Protein AF-A0A1Y0EC08-F1 (afdb_monomer)

Foldseek 3Di:
DVVVVVVVVVVVVVVVVVVVVVVVVLVVLQVVLVPQAADPPDDPVDRDRDPDSLRPPPSCQVVLQVVLLVLLCCLPDPVLVPDDPVVNVVSLVSSLVSLVNCVVSVDQALSSLLSVLVVCVVVLNLVSNQVSLVSSCVRCLQPLSSLVSSVVSCVSRDDLCQQQDDVHSCLSRVLNLLQDPVSLLVLLLCVVVPVSCVVSNVVSLVVDDPVSVVSNVVSNVVNVVD

Structure (mmCIF, N/CA/C/O backbone):
data_AF-A0A1Y0EC08-F1
#
_entry.id   AF-A0A1Y0EC08-F1
#
loop_
_atom_site.group_PDB
_atom_site.id
_atom_site.type_symbol
_atom_site.label_atom_id
_atom_site.label_alt_id
_atom_site.label_comp_id
_atom_site.label_asym_id
_atom_site.label_entity_id
_atom_site.label_seq_id
_atom_site.pdbx_PDB_ins_code
_atom_site.Cartn_x
_atom_site.Cartn_y
_atom_site.Cartn_z
_atom_site.occupancy
_atom_site.B_iso_or_equiv
_atom_site.auth_seq_id
_atom_site.auth_comp_id
_atom_site.auth_asym_id
_atom_site.auth_atom_id
_atom_site.pdbx_PDB_model_num
ATOM 1 N N . MET A 1 1 ? 47.916 -29.217 -34.557 1.00 60.72 1 MET A N 1
ATOM 2 C CA . MET A 1 1 ? 47.948 -28.547 -33.233 1.00 60.72 1 MET A CA 1
ATOM 3 C C . MET A 1 1 ? 47.963 -27.022 -33.323 1.00 60.72 1 MET A C 1
ATOM 5 O O . MET A 1 1 ? 46.995 -26.444 -32.864 1.00 60.72 1 MET A O 1
ATOM 9 N N . LYS A 1 2 ? 48.956 -26.363 -33.949 1.00 64.69 2 LYS A N 1
ATOM 10 C CA . LYS A 1 2 ? 49.066 -24.880 -33.972 1.00 64.69 2 LYS A CA 1
ATOM 11 C C . LYS A 1 2 ? 47.854 -24.126 -34.555 1.00 64.69 2 LYS A C 1
ATOM 13 O O . LYS A 1 2 ? 47.502 -23.067 -34.054 1.00 64.69 2 LYS A O 1
ATOM 18 N N . LEU A 1 3 ? 47.205 -24.678 -35.583 1.00 70.62 3 LEU A N 1
ATOM 19 C CA . LEU A 1 3 ? 46.021 -24.065 -36.202 1.00 70.62 3 LEU A CA 1
ATOM 20 C C . LEU A 1 3 ? 44.799 -24.084 -35.265 1.00 70.62 3 LEU A C 1
ATOM 22 O O . LEU A 1 3 ? 44.031 -23.133 -35.216 1.00 70.62 3 LEU A O 1
ATOM 26 N N . PHE A 1 4 ? 44.649 -25.157 -34.486 1.00 69.19 4 PHE A N 1
ATOM 27 C CA . PHE A 1 4 ? 43.511 -25.348 -33.587 1.00 69.19 4 PHE A CA 1
ATOM 28 C C . PHE A 1 4 ? 43.605 -24.425 -32.364 1.00 69.19 4 PHE A C 1
ATOM 30 O O . PHE A 1 4 ? 42.616 -23.814 -31.973 1.00 69.19 4 PHE A O 1
ATOM 37 N N . THR A 1 5 ? 44.811 -24.238 -31.816 1.00 72.81 5 THR A N 1
ATOM 38 C CA . THR A 1 5 ? 45.058 -23.248 -30.757 1.00 72.81 5 THR A CA 1
ATOM 39 C C . THR A 1 5 ? 44.835 -21.816 -31.238 1.00 72.81 5 THR A C 1
ATOM 41 O O . THR A 1 5 ? 44.245 -21.031 -30.504 1.00 72.81 5 THR A O 1
ATOM 44 N N . ALA A 1 6 ? 45.222 -21.481 -32.474 1.00 74.06 6 ALA A N 1
ATOM 45 C CA . ALA A 1 6 ? 44.981 -20.151 -33.038 1.00 74.06 6 ALA A CA 1
ATOM 46 C C . ALA A 1 6 ? 43.480 -19.831 -33.177 1.00 74.06 6 ALA A C 1
ATOM 48 O O . ALA A 1 6 ? 43.051 -18.739 -32.813 1.00 74.06 6 ALA A O 1
ATOM 49 N N . ILE A 1 7 ? 42.670 -20.792 -33.637 1.00 79.31 7 ILE A N 1
ATOM 50 C CA . ILE A 1 7 ? 41.213 -20.621 -33.773 1.00 79.31 7 ILE A CA 1
ATOM 51 C C . ILE A 1 7 ? 40.550 -20.416 -32.401 1.00 79.31 7 ILE A C 1
ATOM 53 O O . ILE A 1 7 ? 39.723 -19.517 -32.253 1.00 79.31 7 ILE A O 1
ATOM 57 N N . ILE A 1 8 ? 40.947 -21.190 -31.384 1.00 80.81 8 ILE A N 1
ATOM 58 C CA . ILE A 1 8 ? 40.417 -21.049 -30.016 1.00 80.81 8 ILE A CA 1
ATOM 59 C C . ILE A 1 8 ? 40.778 -19.682 -29.422 1.00 80.81 8 ILE A C 1
ATOM 61 O O . ILE A 1 8 ? 39.922 -19.031 -28.827 1.00 80.81 8 ILE A O 1
ATOM 65 N N . SER A 1 9 ? 42.014 -19.211 -29.612 1.00 77.94 9 SER A N 1
ATOM 66 C CA . SER A 1 9 ? 42.436 -17.892 -29.128 1.00 77.94 9 SER A CA 1
ATOM 67 C C . SER A 1 9 ? 41.663 -16.750 -29.791 1.00 77.94 9 SER A C 1
ATOM 69 O O . SER A 1 9 ? 41.265 -15.816 -29.100 1.00 77.94 9 SER A O 1
ATOM 71 N N . ILE A 1 10 ? 41.398 -16.836 -31.099 1.00 82.25 10 ILE A N 1
ATOM 72 C CA . ILE A 1 10 ? 40.600 -15.831 -31.817 1.00 82.25 10 ILE A CA 1
ATOM 73 C C . ILE A 1 10 ? 39.152 -15.838 -31.316 1.00 82.25 10 ILE A C 1
ATOM 75 O O . ILE A 1 10 ? 38.610 -14.779 -31.010 1.00 82.25 10 ILE A O 1
ATOM 79 N N . ALA A 1 11 ? 38.536 -17.015 -31.167 1.00 80.25 11 ALA A N 1
ATOM 80 C CA . ALA A 1 11 ? 37.172 -17.129 -30.652 1.00 80.25 11 ALA A CA 1
ATOM 81 C C . ALA A 1 11 ? 37.048 -16.565 -29.226 1.00 80.25 11 ALA A C 1
ATOM 83 O O . ALA A 1 11 ? 36.134 -15.791 -28.946 1.00 80.25 11 ALA A O 1
ATOM 84 N N . ALA A 1 12 ? 38.002 -16.878 -28.344 1.00 79.69 12 ALA A N 1
ATOM 85 C CA . ALA A 1 12 ? 38.047 -16.329 -26.991 1.00 79.69 12 ALA A CA 1
ATOM 86 C C . ALA A 1 12 ? 38.199 -14.798 -26.993 1.00 79.69 12 ALA A C 1
ATOM 88 O O . ALA A 1 12 ? 37.536 -14.112 -26.217 1.00 79.69 12 ALA A O 1
ATOM 89 N N . MET A 1 13 ? 39.021 -14.251 -27.894 1.00 82.62 13 MET A N 1
ATOM 90 C CA . MET A 1 13 ? 39.207 -12.806 -28.034 1.00 82.62 13 MET A CA 1
ATOM 91 C C . MET A 1 13 ? 37.926 -12.111 -28.514 1.00 82.62 13 MET A C 1
ATOM 93 O O . MET A 1 13 ? 37.540 -11.093 -27.948 1.00 82.62 13 MET A O 1
ATOM 97 N N . VAL A 1 14 ? 37.221 -12.684 -29.495 1.00 84.31 14 VAL A N 1
ATOM 98 C CA . VAL A 1 14 ? 35.927 -12.164 -29.971 1.00 84.31 14 VAL A CA 1
ATOM 99 C C . VAL A 1 14 ? 34.879 -12.195 -28.856 1.00 84.31 14 VAL A C 1
ATOM 101 O O . VAL A 1 14 ? 34.173 -11.210 -28.647 1.00 84.31 14 VAL A O 1
ATOM 104 N N . ILE A 1 15 ? 34.805 -13.283 -28.085 1.00 85.00 15 ILE A N 1
ATOM 105 C CA . ILE A 1 15 ? 33.888 -13.388 -26.940 1.00 85.00 15 ILE A CA 1
ATOM 106 C C . ILE A 1 15 ? 34.213 -12.320 -25.884 1.00 85.00 15 ILE A C 1
ATOM 108 O O . ILE A 1 15 ? 33.320 -11.617 -25.426 1.00 85.00 15 ILE A O 1
ATOM 112 N N . LEU A 1 16 ? 35.486 -12.126 -25.537 1.00 82.12 16 LEU A N 1
ATOM 113 C CA . LEU A 1 16 ? 35.884 -11.113 -24.554 1.00 82.12 16 LEU A CA 1
ATOM 114 C C . LEU A 1 16 ? 35.607 -9.681 -25.032 1.00 82.12 16 LEU A C 1
ATOM 116 O O . LEU A 1 16 ? 35.149 -8.855 -24.245 1.00 82.12 16 LEU A O 1
ATOM 120 N N . VAL A 1 17 ? 35.834 -9.388 -26.315 1.00 82.50 17 VAL A N 1
ATOM 121 C CA . VAL A 1 17 ? 35.541 -8.071 -26.903 1.00 82.50 17 VAL A CA 1
ATOM 122 C C . VAL A 1 17 ? 34.036 -7.812 -26.949 1.00 82.50 17 VAL A C 1
ATOM 124 O O . VAL A 1 17 ? 33.596 -6.718 -26.600 1.00 82.50 17 VAL A O 1
ATOM 127 N N . THR A 1 18 ? 33.232 -8.809 -27.326 1.00 79.94 18 THR A N 1
ATOM 128 C CA . THR A 1 18 ? 31.765 -8.677 -27.342 1.00 79.94 18 THR A CA 1
ATOM 129 C C . THR A 1 18 ? 31.196 -8.507 -25.934 1.00 79.94 18 THR A C 1
ATOM 131 O O . THR A 1 18 ? 30.390 -7.602 -25.729 1.00 79.94 18 THR A O 1
ATOM 134 N N . LEU A 1 19 ? 31.666 -9.275 -24.941 1.00 77.00 19 LEU A N 1
ATOM 135 C CA . LEU A 1 19 ? 31.288 -9.053 -23.541 1.00 77.00 19 LEU A CA 1
ATOM 136 C C . LEU A 1 19 ? 31.709 -7.663 -23.058 1.00 77.00 19 LEU A C 1
ATOM 138 O O . LEU A 1 19 ? 30.892 -6.963 -22.470 1.00 77.00 19 LEU A O 1
ATOM 142 N N . GLY A 1 20 ? 32.942 -7.236 -23.343 1.00 72.81 20 GLY A N 1
ATOM 143 C CA . GLY A 1 20 ? 33.432 -5.909 -22.970 1.00 72.81 20 GLY A CA 1
ATOM 144 C C . GLY A 1 20 ? 32.585 -4.780 -23.561 1.00 72.81 20 GLY A C 1
ATOM 145 O O . GLY A 1 20 ? 32.224 -3.846 -22.848 1.00 72.81 20 GLY A O 1
ATOM 146 N N . ALA A 1 21 ? 32.197 -4.892 -24.834 1.00 74.56 21 ALA A N 1
ATOM 147 C CA . ALA A 1 21 ? 31.327 -3.927 -25.501 1.00 74.56 21 ALA A CA 1
ATOM 148 C C . ALA A 1 21 ? 29.910 -3.903 -24.902 1.00 74.56 21 ALA A C 1
ATOM 150 O O . ALA A 1 21 ? 29.355 -2.825 -24.683 1.00 74.56 21 ALA A O 1
ATOM 151 N N . VAL A 1 22 ? 29.339 -5.068 -24.578 1.00 71.25 22 VAL A N 1
ATOM 152 C CA . VAL A 1 22 ? 28.025 -5.166 -23.920 1.00 71.25 22 VAL A CA 1
ATOM 153 C C . VAL A 1 22 ? 28.074 -4.565 -22.514 1.00 71.25 22 VAL A C 1
ATOM 155 O O . VAL A 1 22 ? 27.216 -3.757 -22.162 1.00 71.25 22 VAL A O 1
ATOM 158 N N . SER A 1 23 ? 29.097 -4.890 -21.720 1.00 66.50 23 SER A N 1
ATOM 159 C CA . SER A 1 23 ? 29.278 -4.345 -20.371 1.00 66.50 23 SER A CA 1
ATOM 160 C C . SER A 1 23 ? 29.506 -2.832 -20.381 1.00 66.50 23 SER A C 1
ATOM 162 O O . SER A 1 23 ? 28.904 -2.126 -19.575 1.00 66.50 23 SER A O 1
ATOM 164 N N . ALA A 1 24 ? 30.315 -2.315 -21.311 1.00 64.25 24 ALA A N 1
ATOM 165 C CA . ALA A 1 24 ? 30.529 -0.879 -21.472 1.00 64.25 24 ALA A CA 1
ATOM 166 C C . ALA A 1 24 ? 29.253 -0.155 -21.933 1.00 64.25 24 ALA A C 1
ATOM 168 O O . ALA A 1 24 ? 28.939 0.919 -21.423 1.00 64.25 24 ALA A O 1
ATOM 169 N N . GLY A 1 25 ? 28.479 -0.759 -22.841 1.00 64.44 25 GLY A N 1
ATOM 170 C CA . GLY A 1 25 ? 27.186 -0.229 -23.275 1.00 64.44 25 GLY A CA 1
ATOM 171 C C . GLY A 1 25 ? 26.167 -0.153 -22.135 1.00 64.44 25 GLY A C 1
ATOM 172 O O . GLY A 1 25 ? 25.478 0.858 -21.989 1.00 64.44 25 GLY A O 1
ATOM 173 N N . LEU A 1 26 ? 26.111 -1.179 -21.281 1.00 61.88 26 LEU A N 1
ATOM 174 C CA . LEU A 1 26 ? 25.287 -1.171 -20.070 1.00 61.88 26 LEU A CA 1
ATOM 175 C C . LEU A 1 26 ? 25.757 -0.095 -19.082 1.00 61.88 26 LEU A C 1
ATOM 177 O O . LEU A 1 26 ? 24.944 0.711 -18.641 1.00 61.88 26 LEU A O 1
ATOM 181 N N . ALA A 1 27 ? 27.060 -0.016 -18.798 1.00 60.84 27 ALA A N 1
ATOM 182 C CA . ALA A 1 27 ? 27.622 0.981 -17.887 1.00 60.84 27 ALA A CA 1
ATOM 183 C C . ALA A 1 27 ? 27.404 2.424 -18.375 1.00 60.84 27 ALA A C 1
ATOM 185 O O . ALA A 1 27 ? 27.066 3.295 -17.579 1.00 60.84 27 ALA A O 1
ATOM 186 N N . SER A 1 28 ? 27.535 2.683 -19.680 1.00 62.47 28 SER A N 1
ATOM 187 C CA . SER A 1 28 ? 27.263 4.001 -20.261 1.00 62.47 28 SER A CA 1
ATOM 188 C C . SER A 1 28 ? 25.794 4.390 -20.123 1.00 62.47 28 SER A C 1
ATOM 190 O O . SER A 1 28 ? 25.506 5.535 -19.791 1.00 62.47 28 SER A O 1
ATOM 192 N N . ARG A 1 29 ? 24.863 3.454 -20.346 1.00 59.59 29 ARG A N 1
ATOM 193 C CA . ARG A 1 29 ? 23.427 3.702 -20.146 1.00 59.59 29 ARG A CA 1
ATOM 194 C C . ARG A 1 29 ? 23.099 3.977 -18.681 1.00 59.59 29 ARG A C 1
ATOM 196 O O . ARG A 1 29 ? 22.303 4.863 -18.394 1.00 59.59 29 A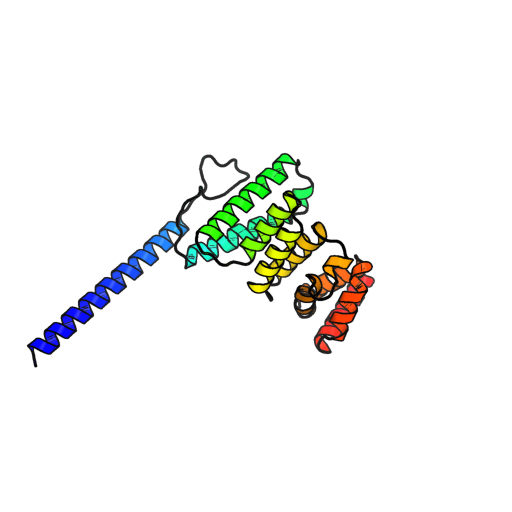RG A O 1
ATOM 203 N N . GLU A 1 30 ? 23.725 3.238 -17.768 1.00 54.00 30 GLU A N 1
ATOM 204 C CA . GLU A 1 30 ? 23.570 3.416 -16.318 1.00 54.00 30 GLU A CA 1
ATOM 205 C C . GLU A 1 30 ? 24.102 4.789 -15.876 1.00 54.00 30 GLU A C 1
ATOM 207 O O . GLU A 1 30 ? 23.486 5.464 -15.054 1.00 54.00 30 GLU A O 1
ATOM 212 N N . LEU A 1 31 ? 25.209 5.245 -16.473 1.00 52.44 31 LEU A N 1
ATOM 213 C CA . LEU A 1 31 ? 25.770 6.567 -16.212 1.00 52.44 31 LEU A CA 1
ATOM 214 C C . LEU A 1 31 ? 24.855 7.680 -16.746 1.00 52.44 31 LEU A C 1
ATOM 216 O O . LEU A 1 31 ? 24.570 8.624 -16.022 1.00 52.44 31 LEU A O 1
ATOM 220 N N . SER A 1 32 ? 24.340 7.559 -17.974 1.00 56.31 32 SER A N 1
ATOM 221 C CA . SER A 1 32 ? 23.403 8.534 -18.557 1.00 56.31 32 SER A CA 1
ATOM 222 C C . SER A 1 32 ? 22.093 8.638 -17.769 1.00 56.31 32 SER A C 1
ATOM 224 O O . SER A 1 32 ? 21.574 9.736 -17.589 1.00 56.31 32 SER A O 1
ATOM 226 N N . ALA A 1 33 ? 21.597 7.518 -17.240 1.00 51.22 33 ALA A N 1
ATOM 227 C CA . ALA A 1 33 ? 20.436 7.466 -16.354 1.00 51.22 33 ALA A CA 1
ATOM 228 C C . ALA A 1 33 ? 20.636 8.249 -15.042 1.00 51.22 33 ALA A C 1
ATOM 230 O O . ALA A 1 33 ? 19.680 8.799 -14.500 1.00 51.22 33 ALA A O 1
ATOM 231 N N . ALA A 1 34 ? 21.872 8.343 -14.543 1.00 47.78 34 ALA A N 1
ATOM 232 C CA . ALA A 1 34 ? 22.197 9.131 -13.355 1.00 47.78 34 ALA A CA 1
ATOM 233 C C . ALA A 1 34 ? 22.190 10.654 -13.605 1.00 47.78 34 ALA A C 1
ATOM 235 O O . ALA A 1 34 ? 22.174 11.418 -12.641 1.00 47.78 34 ALA A O 1
ATOM 236 N N . PHE A 1 35 ? 22.185 11.095 -14.871 1.00 48.91 35 PHE A N 1
ATOM 237 C CA . PHE A 1 35 ? 22.219 12.507 -15.275 1.00 48.91 35 PHE A CA 1
ATOM 238 C C . PHE A 1 35 ? 20.883 13.044 -15.807 1.00 48.91 35 PHE A C 1
ATOM 240 O O . PHE A 1 35 ? 20.845 14.173 -16.294 1.00 48.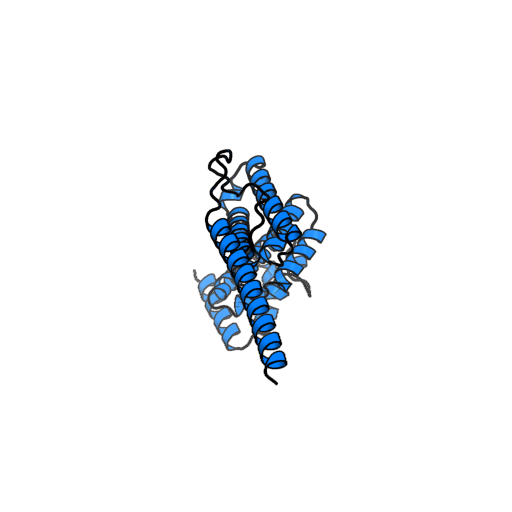91 35 PHE A O 1
ATOM 247 N N . VAL A 1 36 ? 19.789 12.278 -15.729 1.00 49.66 36 VAL A N 1
ATOM 248 C CA . VAL A 1 36 ? 18.468 12.780 -16.136 1.00 49.66 36 VAL A CA 1
ATOM 249 C C . VAL A 1 36 ? 18.040 13.885 -15.164 1.00 49.66 36 VAL A C 1
ATOM 251 O O . VAL A 1 36 ? 17.703 13.623 -14.009 1.00 49.66 36 VAL A O 1
ATOM 254 N N . GLY A 1 37 ? 18.138 15.129 -15.631 1.00 44.12 37 GLY A N 1
ATOM 255 C CA . GLY A 1 37 ? 17.721 16.332 -14.919 1.00 44.12 37 GLY A CA 1
ATOM 256 C C . GLY A 1 37 ? 16.224 16.620 -15.079 1.00 44.12 37 GLY A C 1
ATOM 257 O O . GLY A 1 37 ? 15.554 15.978 -15.889 1.00 44.12 37 GLY A O 1
ATOM 258 N N . PRO A 1 38 ? 15.687 17.565 -14.292 1.00 43.72 38 PRO A N 1
ATOM 259 C CA . PRO A 1 38 ? 14.283 17.955 -14.365 1.00 43.72 38 PRO A CA 1
ATOM 260 C C . PRO A 1 38 ? 13.938 18.645 -15.690 1.00 43.72 38 PRO A C 1
ATOM 262 O O . PRO A 1 38 ? 14.755 19.387 -16.231 1.00 43.72 38 PRO A O 1
ATOM 265 N N . ASP A 1 39 ? 12.718 18.413 -16.181 1.00 43.72 39 ASP A N 1
ATOM 266 C CA . ASP A 1 39 ? 12.157 19.112 -17.341 1.00 43.72 39 ASP A CA 1
ATOM 267 C C . ASP A 1 39 ? 11.996 20.613 -17.033 1.00 43.72 39 ASP A C 1
ATOM 269 O O . ASP A 1 39 ? 11.374 20.996 -16.040 1.00 43.72 39 ASP A O 1
ATOM 273 N N . GLU A 1 40 ? 12.550 21.473 -17.891 1.00 43.22 40 GLU A N 1
ATOM 274 C CA . GLU A 1 40 ? 12.497 22.936 -17.765 1.00 43.22 40 GLU A CA 1
ATOM 275 C C . GLU A 1 40 ? 11.069 23.501 -17.883 1.00 43.22 40 GLU A C 1
ATOM 277 O O . GLU A 1 40 ? 10.828 24.656 -17.527 1.00 43.22 40 GLU A O 1
ATOM 282 N N . ARG A 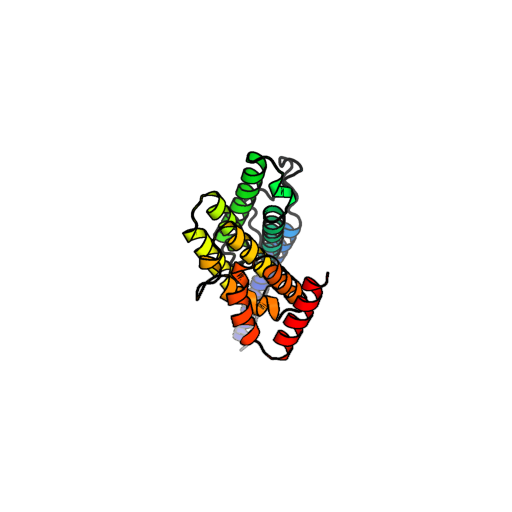1 41 ? 10.108 22.702 -18.368 1.00 41.19 41 ARG A N 1
ATOM 283 C CA . ARG A 1 41 ? 8.686 23.074 -18.468 1.00 41.19 41 ARG A CA 1
ATOM 284 C C . ARG A 1 41 ? 7.837 22.590 -17.297 1.00 41.19 41 ARG A C 1
ATOM 286 O O . ARG A 1 41 ? 6.667 22.972 -17.206 1.00 41.19 41 ARG A O 1
ATOM 293 N N . ALA A 1 42 ? 8.395 21.782 -16.401 1.00 42.06 42 ALA A N 1
ATOM 294 C CA . ALA A 1 42 ? 7.688 21.336 -15.217 1.00 42.06 42 ALA A CA 1
ATOM 295 C C . ALA A 1 42 ? 7.520 22.513 -14.246 1.00 42.06 42 ALA A C 1
ATOM 297 O O . ALA A 1 42 ? 8.491 23.132 -13.805 1.00 42.06 42 ALA A O 1
ATOM 298 N N . SER A 1 43 ? 6.272 22.839 -13.895 1.00 38.44 43 SER A N 1
ATOM 299 C CA . SER A 1 43 ? 6.017 23.744 -12.778 1.00 38.44 43 SER A CA 1
ATOM 300 C C . SER A 1 43 ? 6.723 23.182 -11.541 1.00 38.44 43 SER A C 1
ATOM 302 O O . SER A 1 43 ? 6.722 21.974 -11.303 1.00 38.44 43 SER A O 1
ATOM 304 N N . SER A 1 44 ? 7.359 24.056 -10.762 1.00 35.72 44 SER A N 1
ATOM 305 C CA . SER A 1 44 ? 8.299 23.758 -9.667 1.00 35.72 44 SER A CA 1
ATOM 306 C C . SER A 1 44 ? 7.747 22.923 -8.493 1.00 35.72 44 SER A C 1
ATOM 308 O O . SER A 1 44 ? 8.390 22.807 -7.452 1.00 35.72 44 SER A O 1
ATOM 310 N N . ILE A 1 45 ? 6.569 22.319 -8.652 1.00 40.75 45 ILE A N 1
ATOM 311 C CA . ILE A 1 45 ? 5.911 21.403 -7.717 1.00 40.75 45 ILE A CA 1
ATOM 312 C C . ILE A 1 45 ? 5.979 19.944 -8.230 1.00 40.75 45 ILE A C 1
ATOM 314 O O . ILE A 1 45 ? 5.757 19.009 -7.464 1.00 40.75 45 ILE A O 1
ATOM 318 N N . LEU A 1 46 ? 6.335 19.715 -9.500 1.00 42.03 46 LEU A N 1
ATOM 319 C CA . LEU A 1 46 ? 6.261 18.413 -10.171 1.00 42.03 46 LEU A CA 1
ATOM 320 C C . LEU A 1 46 ? 7.596 18.058 -10.845 1.00 42.03 46 LEU A C 1
ATOM 322 O O . LEU A 1 46 ? 7.722 18.076 -12.061 1.00 42.03 46 LEU A O 1
ATOM 326 N N . PHE A 1 47 ? 8.606 17.716 -10.045 1.00 45.06 47 PHE A N 1
ATOM 327 C CA . PHE A 1 47 ? 9.862 17.152 -10.546 1.00 45.06 47 PHE A CA 1
ATOM 328 C C . PHE A 1 47 ? 9.632 15.726 -11.060 1.00 45.06 47 PHE A C 1
ATOM 330 O O . PHE A 1 47 ? 9.747 14.775 -10.289 1.00 45.06 47 PHE A O 1
ATOM 337 N N . TRP A 1 48 ? 9.329 15.558 -12.345 1.00 51.75 48 TRP A N 1
ATOM 338 C CA . TRP A 1 48 ? 9.287 14.232 -12.963 1.00 51.75 48 TRP A CA 1
ATOM 339 C C . TRP A 1 48 ? 9.996 14.282 -14.310 1.00 51.75 48 TRP A C 1
ATOM 341 O O . TRP A 1 48 ? 9.939 15.277 -15.029 1.00 51.75 48 TRP A O 1
ATOM 351 N N . THR A 1 49 ? 10.746 13.226 -14.593 1.00 50.28 49 THR A N 1
ATOM 352 C CA . THR A 1 49 ? 11.427 13.035 -15.867 1.00 50.28 49 THR A CA 1
ATOM 353 C C . THR A 1 49 ? 10.369 12.915 -16.959 1.00 50.28 49 THR A C 1
ATOM 355 O O . THR A 1 49 ? 9.418 12.150 -16.797 1.00 50.28 49 THR A O 1
ATOM 358 N N . ASP A 1 50 ? 10.509 13.689 -18.040 1.00 48.50 50 ASP A N 1
ATOM 359 C CA . ASP A 1 50 ? 9.638 13.570 -19.212 1.00 48.50 50 ASP A CA 1
ATOM 360 C C . ASP A 1 50 ? 9.757 12.127 -19.743 1.00 48.50 50 ASP A C 1
ATOM 362 O O . ASP A 1 50 ? 10.857 11.703 -20.132 1.00 48.50 50 ASP A O 1
ATOM 366 N N . PRO A 1 51 ? 8.692 11.306 -19.686 1.00 51.91 51 PRO A N 1
ATOM 367 C CA . PRO A 1 51 ? 8.704 10.005 -20.336 1.00 51.91 51 PRO A CA 1
ATOM 368 C C . PRO A 1 51 ? 8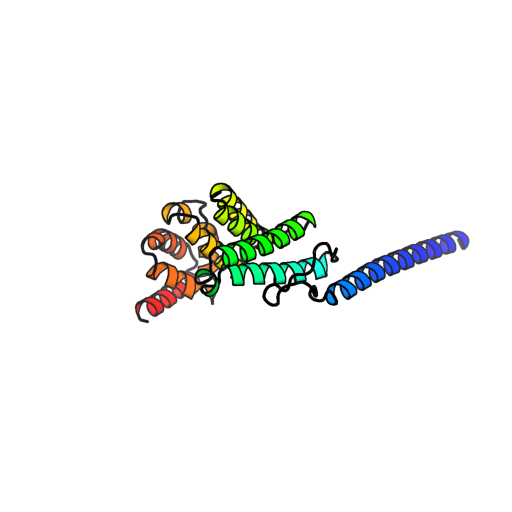.947 10.234 -21.838 1.00 51.91 51 PRO A C 1
ATOM 370 O O . PRO A 1 51 ? 8.287 11.086 -22.424 1.00 51.91 51 PRO A O 1
ATOM 373 N N . PRO A 1 52 ? 9.846 9.486 -22.507 1.00 49.16 52 PRO A N 1
ATOM 374 C CA . PRO A 1 52 ? 10.178 8.098 -22.225 1.00 49.16 52 PRO A CA 1
ATOM 375 C C . PRO A 1 52 ? 11.698 7.890 -22.134 1.00 49.16 52 PRO A C 1
ATOM 377 O O . PRO A 1 52 ? 12.326 7.376 -23.065 1.00 49.16 52 PRO A O 1
ATOM 380 N N . VAL A 1 53 ? 12.338 8.279 -21.030 1.00 53.19 53 VAL A N 1
ATOM 381 C CA . VAL A 1 53 ? 13.760 7.945 -20.867 1.00 53.19 53 VAL A CA 1
ATOM 382 C C . VAL A 1 53 ? 13.889 6.456 -20.537 1.00 53.19 53 VAL A C 1
ATOM 384 O O . VAL A 1 53 ? 13.626 6.027 -19.417 1.00 53.19 53 VAL A O 1
ATOM 387 N N . ALA A 1 54 ? 14.312 5.655 -21.517 1.00 53.53 54 ALA A N 1
ATOM 388 C CA . ALA A 1 54 ? 14.601 4.237 -21.330 1.00 53.53 54 ALA A CA 1
ATOM 389 C C . ALA A 1 54 ? 15.838 4.054 -20.430 1.00 53.53 54 ALA A C 1
ATOM 391 O O . ALA A 1 54 ? 16.978 4.029 -20.904 1.00 53.53 54 ALA A O 1
ATOM 392 N N . LEU A 1 55 ? 15.618 3.940 -19.120 1.00 51.38 55 LEU A N 1
ATOM 393 C CA . LEU A 1 55 ? 16.675 3.647 -18.154 1.00 51.38 55 LEU A CA 1
ATOM 394 C C . LEU A 1 55 ? 17.009 2.143 -18.195 1.00 51.38 55 LEU A C 1
ATOM 396 O O . LEU A 1 55 ? 16.104 1.312 -18.305 1.00 51.38 55 LEU A O 1
ATOM 400 N N . PRO A 1 56 ? 18.288 1.748 -18.097 1.00 50.75 56 PRO A N 1
ATOM 401 C CA . PRO A 1 56 ? 18.647 0.340 -17.961 1.00 50.75 56 PRO A CA 1
ATOM 402 C C . PRO A 1 56 ? 18.056 -0.256 -16.674 1.00 50.75 56 PRO A C 1
ATOM 404 O O . PRO A 1 56 ? 17.866 0.437 -15.679 1.00 50.75 56 PRO A O 1
ATOM 407 N N . ILE A 1 57 ? 17.760 -1.558 -16.691 1.00 53.16 57 ILE A N 1
ATOM 408 C CA . ILE A 1 57 ? 16.897 -2.233 -15.703 1.00 53.16 57 ILE A CA 1
ATOM 409 C C . ILE A 1 57 ? 17.380 -2.047 -14.247 1.00 53.16 57 ILE A C 1
ATOM 411 O O . ILE A 1 57 ? 16.557 -1.968 -13.338 1.00 53.16 57 ILE A O 1
ATOM 415 N N . SER A 1 58 ? 18.689 -1.931 -13.979 1.00 55.34 58 SER A N 1
ATOM 416 C CA . SER A 1 58 ? 19.228 -1.953 -12.606 1.00 55.34 58 SER A CA 1
ATOM 417 C C . SER A 1 58 ? 19.294 -0.580 -11.909 1.00 55.34 58 SER A C 1
ATOM 419 O O . SER A 1 58 ? 18.953 -0.471 -10.726 1.00 55.34 58 SER A O 1
ATOM 421 N N . SER A 1 59 ? 19.686 0.495 -12.602 1.00 58.16 59 SER A N 1
ATOM 422 C CA . SER A 1 59 ? 19.497 1.874 -12.103 1.00 58.16 59 SER A CA 1
ATOM 423 C C . SER A 1 59 ? 18.069 2.344 -12.297 1.00 58.16 59 SER A C 1
ATOM 425 O O . SER A 1 59 ? 17.533 2.989 -11.400 1.00 58.16 59 SER A O 1
ATOM 427 N N . GLY A 1 60 ? 17.444 1.977 -13.417 1.00 60.59 60 GLY A N 1
ATOM 428 C CA . GLY A 1 60 ? 16.053 2.272 -13.731 1.00 60.59 60 GLY A CA 1
ATOM 429 C C . GLY A 1 60 ? 15.120 1.751 -12.650 1.00 60.59 60 GLY A C 1
ATOM 430 O O . GLY A 1 60 ? 14.353 2.532 -12.104 1.00 60.59 60 GLY A O 1
ATOM 431 N N . SER A 1 61 ? 15.257 0.488 -12.232 1.00 66.00 61 SER A N 1
ATOM 432 C CA . SER A 1 61 ? 14.444 -0.066 -11.137 1.00 66.00 61 SER A CA 1
ATOM 433 C C . SER A 1 61 ? 14.651 0.659 -9.808 1.00 66.00 61 SER A C 1
ATOM 435 O O . SER A 1 61 ? 13.675 0.956 -9.131 1.00 66.00 61 SER A O 1
ATOM 437 N N . ARG A 1 62 ? 15.888 0.999 -9.419 1.00 72.81 62 ARG A N 1
ATOM 438 C CA . ARG A 1 62 ? 16.153 1.726 -8.160 1.00 72.81 62 ARG A CA 1
ATOM 439 C C . ARG A 1 62 ? 15.637 3.161 -8.191 1.00 72.81 62 ARG A C 1
ATOM 441 O O . ARG A 1 62 ? 15.082 3.627 -7.197 1.00 72.81 62 ARG A O 1
ATOM 448 N N . HIS A 1 63 ? 15.824 3.851 -9.312 1.00 74.94 63 HIS A N 1
ATOM 449 C CA . HIS A 1 63 ? 15.315 5.199 -9.515 1.00 74.94 63 HIS A CA 1
ATOM 450 C C . HIS A 1 63 ? 13.787 5.198 -9.518 1.00 74.94 63 HIS A C 1
ATOM 452 O O . HIS A 1 63 ? 13.193 5.913 -8.718 1.00 74.94 63 HIS A O 1
ATOM 458 N N . GLN A 1 64 ? 13.162 4.326 -10.312 1.00 79.44 64 GLN A N 1
ATOM 459 C CA . GLN A 1 64 ? 11.708 4.167 -10.372 1.00 79.44 64 GLN A CA 1
ATOM 460 C C . GLN A 1 64 ? 11.125 3.751 -9.023 1.00 79.44 64 GLN A C 1
ATOM 462 O O . GLN A 1 64 ? 10.144 4.325 -8.569 1.00 79.44 64 GLN A O 1
ATOM 467 N N . ARG A 1 65 ? 11.777 2.841 -8.296 1.00 84.75 65 ARG A N 1
ATOM 468 C CA . ARG A 1 65 ? 11.366 2.477 -6.938 1.00 84.75 65 ARG A CA 1
ATOM 469 C C . ARG A 1 65 ? 11.369 3.681 -5.997 1.00 84.75 65 ARG A C 1
ATOM 471 O O . ARG A 1 65 ? 10.403 3.886 -5.265 1.00 84.75 65 ARG A O 1
ATOM 478 N N . ARG A 1 66 ? 12.432 4.495 -6.015 1.00 85.06 66 ARG A N 1
ATOM 479 C CA . ARG A 1 66 ? 12.509 5.727 -5.211 1.00 85.06 66 ARG A CA 1
ATOM 480 C C . ARG A 1 66 ? 11.443 6.736 -5.643 1.00 85.06 66 ARG A C 1
ATOM 482 O O . ARG A 1 66 ? 10.826 7.355 -4.784 1.00 85.06 66 ARG A O 1
ATOM 489 N N . LEU A 1 67 ? 11.233 6.884 -6.945 1.00 85.12 67 LEU A N 1
ATOM 490 C CA . LEU A 1 67 ? 10.245 7.773 -7.544 1.00 85.12 67 LEU A CA 1
ATOM 491 C C . LEU A 1 67 ? 8.825 7.409 -7.082 1.00 85.12 67 LEU A C 1
ATOM 493 O O . LEU A 1 67 ? 8.126 8.235 -6.498 1.00 85.12 67 LEU A O 1
ATOM 497 N N . LEU A 1 68 ? 8.446 6.141 -7.232 1.00 90.69 68 LEU A N 1
ATOM 498 C CA . LEU A 1 68 ? 7.138 5.622 -6.839 1.00 90.69 68 LEU A CA 1
ATOM 499 C C . LEU A 1 68 ? 6.954 5.592 -5.314 1.00 90.69 68 LEU A C 1
ATOM 501 O O . LEU A 1 68 ? 5.868 5.881 -4.821 1.00 90.69 68 LEU A O 1
ATOM 505 N N . SER A 1 69 ? 8.018 5.345 -4.545 1.00 90.75 69 SER A N 1
ATOM 506 C CA . SER A 1 69 ? 7.984 5.496 -3.082 1.00 90.75 69 SER A CA 1
ATOM 507 C C . SER A 1 69 ? 7.697 6.941 -2.662 1.00 90.75 69 SER A C 1
ATOM 509 O O . SER A 1 69 ? 6.934 7.164 -1.723 1.00 90.75 69 SER A O 1
ATOM 511 N N . SER A 1 70 ? 8.276 7.928 -3.355 1.00 86.75 70 SER A N 1
ATOM 512 C CA . SER A 1 70 ? 7.974 9.347 -3.131 1.00 86.75 70 SER A CA 1
ATOM 513 C C . SER A 1 70 ? 6.534 9.681 -3.519 1.00 86.75 70 SER A C 1
ATOM 515 O O . SER A 1 70 ? 5.868 10.408 -2.787 1.00 86.75 70 SER A O 1
ATOM 517 N N . CYS A 1 71 ? 6.024 9.104 -4.612 1.00 90.31 71 CYS A N 1
ATOM 518 C CA . CYS A 1 71 ? 4.606 9.183 -4.964 1.00 90.31 71 CYS A CA 1
ATOM 519 C C . CYS A 1 71 ? 3.713 8.665 -3.836 1.00 90.31 71 CYS A C 1
ATOM 521 O O . CYS A 1 71 ? 2.841 9.389 -3.370 1.00 90.31 71 CYS A O 1
ATOM 523 N N . LEU A 1 72 ? 3.963 7.457 -3.327 1.00 93.81 72 LEU A N 1
ATOM 524 C CA . LEU A 1 72 ? 3.192 6.892 -2.217 1.00 93.81 72 LEU A CA 1
ATOM 525 C C . LEU A 1 72 ? 3.288 7.747 -0.953 1.00 93.81 72 LEU A C 1
ATOM 527 O O . LEU A 1 72 ? 2.281 7.947 -0.275 1.00 93.81 72 LEU A O 1
ATOM 531 N N . PHE A 1 73 ? 4.459 8.307 -0.650 1.00 89.44 73 PHE A N 1
ATOM 532 C CA . PHE A 1 73 ? 4.619 9.242 0.462 1.00 89.44 73 PHE A CA 1
ATOM 533 C C . PHE A 1 73 ? 3.753 10.500 0.292 1.00 89.44 73 PHE A C 1
ATOM 535 O O . PHE A 1 73 ? 3.066 10.902 1.228 1.00 89.44 73 PHE A O 1
ATOM 542 N N . LEU A 1 74 ? 3.744 11.104 -0.900 1.00 85.69 74 LEU A N 1
ATOM 543 C CA . LEU A 1 74 ? 2.934 12.287 -1.203 1.00 85.69 74 LEU A CA 1
ATOM 544 C C . LEU A 1 74 ? 1.435 11.974 -1.157 1.00 85.69 74 LEU A C 1
ATOM 546 O O . LEU A 1 74 ? 0.689 12.684 -0.479 1.00 85.69 74 LEU A O 1
ATOM 550 N N . LEU A 1 75 ? 1.017 10.886 -1.810 1.00 88.62 75 LEU A N 1
ATOM 551 C CA . LEU A 1 75 ? -0.368 10.406 -1.864 1.00 88.62 75 LEU A CA 1
ATOM 552 C C . LEU A 1 75 ? -0.902 10.017 -0.480 1.00 88.62 75 LEU A C 1
ATOM 554 O O . LEU A 1 75 ? -2.078 10.199 -0.178 1.00 88.62 75 LEU A O 1
ATOM 558 N N . SER A 1 76 ? -0.017 9.549 0.399 1.00 84.50 76 SER A N 1
ATOM 559 C CA . SER A 1 76 ? -0.310 9.285 1.806 1.00 84.50 76 SER A CA 1
ATOM 560 C C . SER A 1 76 ? 0.034 10.455 2.732 1.00 84.50 76 SER A C 1
ATOM 562 O O . SER A 1 76 ? 0.010 10.311 3.950 1.00 84.50 76 SER A O 1
ATOM 564 N N . SER A 1 77 ? 0.355 11.646 2.246 1.00 81.50 77 SER A N 1
ATOM 565 C CA . SER A 1 77 ? 0.599 12.764 3.158 1.00 81.50 77 SER A CA 1
ATOM 566 C C . SER A 1 77 ? -0.734 13.337 3.651 1.00 81.50 77 SER A C 1
ATOM 568 O O . SER A 1 77 ? -1.689 13.482 2.890 1.00 81.50 77 SER A O 1
ATOM 570 N N . GLN A 1 78 ? -0.825 13.693 4.938 1.00 73.12 78 GLN A N 1
ATOM 571 C CA . GLN A 1 78 ? -1.978 14.473 5.416 1.00 73.12 78 GLN A CA 1
ATOM 572 C C . GLN A 1 78 ? -2.045 15.827 4.695 1.00 73.12 78 GLN A C 1
ATOM 574 O O . GLN A 1 78 ? -3.131 16.299 4.378 1.00 73.12 78 GLN A O 1
ATOM 579 N N . GLY A 1 79 ? -0.887 16.407 4.354 1.00 68.31 79 GLY A N 1
ATOM 580 C CA . GLY A 1 79 ? -0.786 17.651 3.590 1.00 68.31 79 GLY A CA 1
ATOM 581 C C . GLY A 1 79 ? -1.552 17.618 2.268 1.00 68.31 79 GLY A C 1
ATOM 582 O O . GLY A 1 79 ? -2.181 18.612 1.916 1.00 68.31 79 GLY A O 1
ATOM 583 N N . LEU A 1 80 ? -1.570 16.475 1.575 1.00 72.75 80 LEU A N 1
ATOM 584 C CA . LEU A 1 80 ? -2.316 16.330 0.329 1.00 72.75 80 LEU A CA 1
ATOM 585 C C . LEU A 1 80 ? -3.829 16.445 0.541 1.00 72.75 80 LEU A C 1
ATOM 587 O O . LEU A 1 80 ? -4.499 17.044 -0.290 1.00 72.75 80 LEU A O 1
ATOM 591 N N . SER A 1 81 ? -4.373 15.948 1.657 1.00 74.19 81 SER A N 1
ATOM 592 C CA . SER A 1 81 ? -5.817 16.034 1.941 1.00 74.19 81 SER A CA 1
ATOM 593 C C . SER A 1 81 ? -6.339 17.466 2.116 1.00 74.19 81 SER A C 1
ATOM 595 O O . SER A 1 81 ? -7.527 17.697 1.909 1.00 74.19 81 SER A O 1
ATOM 597 N N . PHE A 1 82 ? -5.459 18.426 2.425 1.00 76.75 82 PHE A N 1
ATOM 598 C CA . PHE A 1 82 ? -5.798 19.850 2.527 1.00 76.75 82 PHE A CA 1
ATOM 599 C C . PHE A 1 82 ? -5.702 20.602 1.191 1.00 76.75 82 PHE A C 1
ATOM 601 O O . PHE A 1 82 ? -6.071 21.773 1.124 1.00 76.75 82 PHE A O 1
ATOM 608 N N . GLN A 1 83 ? -5.196 19.962 0.134 1.00 78.50 83 GLN A N 1
ATOM 609 C CA . GLN A 1 83 ? -5.103 20.568 -1.192 1.00 78.50 83 GLN A CA 1
ATOM 610 C C . GLN A 1 83 ? -6.458 20.560 -1.908 1.00 78.50 83 GLN A C 1
ATOM 612 O O . GLN A 1 83 ? -7.315 19.703 -1.669 1.00 78.50 83 GLN A O 1
ATOM 617 N N . ALA A 1 84 ? -6.621 21.496 -2.845 1.00 80.38 84 ALA A N 1
ATOM 618 C CA . ALA A 1 84 ? -7.775 21.536 -3.737 1.00 80.38 84 ALA A CA 1
ATOM 619 C C . ALA A 1 84 ? -7.933 20.207 -4.502 1.00 80.38 84 ALA A C 1
ATOM 621 O O . ALA A 1 84 ? -6.950 19.506 -4.764 1.00 80.38 84 ALA A O 1
ATOM 622 N N . ALA A 1 85 ? -9.171 19.833 -4.836 1.00 85.06 85 ALA A N 1
ATOM 623 C CA . ALA A 1 85 ? -9.467 18.548 -5.473 1.00 85.06 85 ALA A CA 1
ATOM 624 C C . ALA A 1 85 ? -8.708 18.374 -6.798 1.00 85.06 85 ALA A C 1
ATOM 626 O O . ALA A 1 85 ? -8.176 17.301 -7.064 1.00 85.06 85 ALA A O 1
ATOM 627 N N . GLU A 1 86 ? -8.572 19.453 -7.562 1.00 79.38 86 GLU A N 1
ATOM 628 C CA . GLU A 1 86 ? -7.867 19.494 -8.840 1.00 79.38 86 GLU A CA 1
ATOM 629 C C . GLU A 1 86 ? -6.369 19.213 -8.667 1.00 79.38 86 GLU A C 1
ATOM 631 O O . GLU A 1 86 ? -5.776 18.472 -9.447 1.00 79.38 86 GLU A O 1
ATOM 636 N N . VAL A 1 87 ? -5.754 19.749 -7.607 1.00 77.62 87 VAL A N 1
ATOM 637 C CA . VAL A 1 87 ? -4.336 19.513 -7.289 1.00 77.62 87 VAL A CA 1
ATOM 638 C C . VAL A 1 87 ? -4.119 18.068 -6.846 1.00 77.62 87 VAL A C 1
ATOM 640 O O . VAL A 1 87 ? -3.152 17.431 -7.263 1.00 77.62 87 VAL A O 1
ATOM 643 N N . ARG A 1 88 ? -5.031 17.525 -6.029 1.00 82.12 88 ARG A N 1
ATOM 644 C CA . ARG A 1 88 ? -4.982 16.117 -5.608 1.00 82.12 88 ARG A CA 1
ATOM 645 C C . ARG A 1 88 ? -5.103 15.169 -6.798 1.00 82.12 88 ARG A C 1
ATOM 647 O O . ARG A 1 88 ? -4.339 14.206 -6.876 1.00 82.12 88 ARG A O 1
ATOM 654 N N . GLN A 1 89 ? -6.015 15.466 -7.722 1.00 84.38 89 GLN A N 1
ATOM 655 C CA . GLN A 1 89 ? -6.194 14.680 -8.937 1.00 84.38 89 GLN A CA 1
ATOM 656 C C . GLN A 1 89 ? -4.942 14.739 -9.815 1.00 84.38 89 GLN A C 1
ATOM 658 O O . GLN A 1 89 ? -4.392 13.697 -10.140 1.00 84.38 89 GLN A O 1
ATOM 663 N N . ALA A 1 90 ? -4.408 15.935 -10.082 1.00 79.81 90 ALA A N 1
ATOM 664 C CA . ALA A 1 90 ? -3.203 16.090 -10.895 1.00 79.81 90 ALA A CA 1
ATOM 665 C C . ALA A 1 90 ? -1.986 15.343 -10.315 1.00 79.81 90 ALA A C 1
ATOM 667 O O . ALA A 1 90 ? -1.211 14.743 -11.055 1.00 79.81 90 ALA A O 1
ATOM 668 N N . ILE A 1 91 ? -1.804 15.349 -8.989 1.00 82.81 91 ILE A N 1
ATOM 669 C CA . ILE A 1 91 ? -0.733 14.576 -8.336 1.00 82.81 91 ILE A CA 1
ATOM 670 C C . ILE A 1 91 ? -0.964 13.068 -8.505 1.00 82.81 91 ILE A C 1
ATOM 672 O O . ILE A 1 91 ? -0.016 12.338 -8.797 1.00 82.81 91 ILE A O 1
ATOM 676 N N . THR A 1 92 ? -2.207 12.609 -8.347 1.00 88.00 92 THR A N 1
ATOM 677 C CA . THR A 1 92 ? -2.574 11.196 -8.524 1.00 88.00 92 THR A CA 1
ATOM 678 C C . THR A 1 92 ? -2.326 10.738 -9.958 1.00 88.00 92 THR A C 1
ATOM 680 O O . THR A 1 92 ? -1.634 9.741 -10.152 1.00 88.00 92 THR A O 1
ATOM 683 N N . ASP A 1 93 ? -2.783 11.507 -10.947 1.00 85.44 93 ASP A N 1
ATOM 684 C CA . ASP A 1 93 ? -2.606 11.213 -12.372 1.00 85.44 93 ASP A CA 1
ATOM 685 C C . ASP A 1 93 ? -1.122 11.152 -12.749 1.00 85.44 93 ASP A C 1
ATOM 687 O O . ASP A 1 93 ? -0.677 10.214 -13.407 1.00 85.44 93 ASP A O 1
ATOM 691 N N . ASN A 1 94 ? -0.317 12.105 -12.270 1.00 82.69 94 ASN A N 1
ATOM 692 C CA . ASN A 1 94 ? 1.124 12.111 -12.526 1.00 82.69 94 ASN A CA 1
ATOM 693 C C . ASN A 1 94 ? 1.816 10.875 -11.942 1.00 82.69 94 ASN A C 1
ATOM 695 O O . ASN A 1 94 ? 2.645 10.253 -12.607 1.00 82.69 94 ASN A O 1
ATOM 699 N N . CYS A 1 95 ? 1.462 10.487 -10.718 1.00 87.94 95 CYS A N 1
ATOM 700 C CA . CYS A 1 95 ? 1.988 9.269 -10.115 1.00 87.94 95 CYS A CA 1
ATOM 701 C C . CYS A 1 95 ? 1.540 8.010 -10.869 1.00 87.94 95 CYS A C 1
ATOM 703 O O . CYS A 1 95 ? 2.356 7.110 -11.082 1.00 87.94 95 CYS A O 1
ATOM 705 N N . ALA A 1 96 ? 0.286 7.961 -11.324 1.00 91.31 96 ALA A N 1
ATOM 706 C CA . ALA A 1 96 ? -0.238 6.860 -12.123 1.00 91.31 96 ALA A CA 1
ATOM 707 C C . ALA A 1 96 ? 0.496 6.729 -13.466 1.00 91.31 96 ALA A C 1
ATOM 709 O O . ALA A 1 96 ? 0.917 5.630 -13.818 1.00 91.31 96 ALA A O 1
ATOM 710 N N . ILE A 1 97 ? 0.756 7.837 -14.171 1.00 85.81 97 ILE A N 1
ATOM 711 C CA . ILE A 1 97 ? 1.541 7.845 -15.419 1.00 85.81 97 ILE A CA 1
ATOM 712 C C . ILE A 1 97 ? 2.913 7.192 -15.207 1.00 85.81 97 ILE A C 1
ATOM 714 O O . ILE A 1 97 ? 3.334 6.357 -16.009 1.00 85.81 97 ILE A O 1
ATOM 718 N N . GLN A 1 98 ? 3.599 7.524 -14.110 1.00 83.06 98 GLN A N 1
ATOM 719 C CA . GLN A 1 98 ? 4.904 6.936 -13.792 1.00 83.06 98 GLN A CA 1
ATOM 720 C C . GLN A 1 98 ? 4.798 5.442 -13.458 1.00 83.06 98 GLN A C 1
ATOM 722 O O . GLN A 1 98 ? 5.637 4.652 -13.895 1.00 83.06 98 GLN A O 1
ATOM 727 N N . ALA A 1 99 ? 3.757 5.031 -12.730 1.00 90.44 99 ALA A N 1
ATOM 728 C CA . ALA A 1 99 ? 3.515 3.625 -12.418 1.00 90.44 99 ALA A CA 1
ATOM 729 C C . ALA A 1 99 ? 3.219 2.799 -13.682 1.00 90.44 99 ALA A C 1
ATOM 731 O O . ALA A 1 99 ? 3.854 1.765 -13.891 1.00 90.44 99 ALA A O 1
ATOM 732 N N . HIS A 1 100 ? 2.343 3.288 -14.566 1.00 89.31 100 HIS A N 1
ATOM 733 C CA . HIS A 1 100 ? 2.050 2.665 -15.863 1.00 89.31 100 HIS A CA 1
ATOM 734 C C . HIS A 1 100 ? 3.293 2.587 -16.749 1.00 89.31 100 HIS A C 1
ATOM 736 O O . HIS A 1 100 ? 3.547 1.556 -17.368 1.00 89.31 100 HIS A O 1
ATOM 742 N N . HIS A 1 101 ? 4.113 3.640 -16.783 1.00 81.00 101 HIS A N 1
ATOM 743 C CA . HIS A 1 101 ? 5.367 3.630 -17.536 1.00 81.00 101 HIS A CA 1
ATOM 744 C C . HIS A 1 101 ? 6.356 2.585 -16.999 1.00 81.00 101 HIS A C 1
ATOM 746 O O . HIS A 1 101 ? 6.951 1.830 -17.776 1.00 81.00 101 HIS A O 1
ATOM 752 N N . ALA A 1 102 ? 6.514 2.503 -15.676 1.00 81.62 102 ALA A N 1
ATOM 753 C CA . ALA A 1 102 ? 7.353 1.497 -15.036 1.00 81.62 102 ALA A CA 1
ATOM 754 C C . ALA A 1 102 ? 6.848 0.073 -15.330 1.00 81.62 102 ALA A C 1
ATOM 756 O O . ALA A 1 102 ? 7.648 -0.793 -15.692 1.00 81.62 102 ALA A O 1
ATOM 757 N N . GLN A 1 103 ? 5.531 -0.149 -15.266 1.00 86.25 103 GLN A N 1
ATOM 758 C CA . GLN A 1 103 ? 4.906 -1.431 -15.594 1.00 86.25 103 GLN A CA 1
ATOM 759 C C . GLN A 1 103 ? 5.115 -1.812 -17.067 1.00 86.25 103 GLN A C 1
ATOM 761 O O . GLN A 1 103 ? 5.555 -2.921 -17.364 1.00 86.25 103 GLN A O 1
ATOM 766 N N . ALA A 1 104 ? 4.873 -0.885 -17.999 1.00 82.25 104 ALA A N 1
ATOM 767 C CA . ALA A 1 104 ? 5.069 -1.101 -19.436 1.00 82.25 104 ALA A CA 1
ATOM 768 C C . ALA A 1 104 ? 6.539 -1.371 -19.803 1.00 82.25 104 ALA A C 1
ATOM 770 O O . ALA A 1 104 ? 6.825 -2.046 -20.790 1.00 82.25 104 ALA A O 1
ATOM 771 N N . SER A 1 105 ? 7.472 -0.881 -18.983 1.00 75.56 105 SER A N 1
ATOM 772 C CA . SER A 1 105 ? 8.908 -1.155 -19.108 1.00 75.56 105 SER A CA 1
ATOM 773 C C . SER A 1 105 ? 9.314 -2.541 -18.578 1.00 75.56 105 SER A C 1
ATOM 775 O O . SER A 1 105 ? 10.494 -2.891 -18.636 1.00 75.56 105 SER A O 1
ATOM 777 N N . GLY A 1 106 ?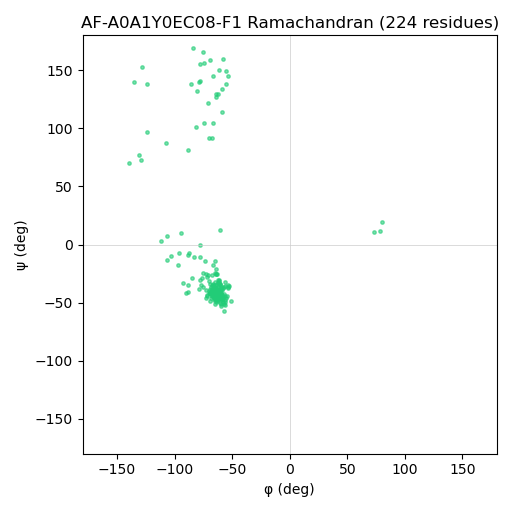 8.365 -3.330 -18.061 1.00 79.75 106 GLY A N 1
ATOM 778 C CA . GLY A 1 106 ? 8.588 -4.677 -17.534 1.00 79.75 106 GLY A CA 1
ATOM 779 C C . GLY A 1 106 ? 9.162 -4.714 -16.116 1.00 79.75 106 GLY A C 1
ATOM 780 O O . GLY A 1 106 ? 9.765 -5.716 -15.732 1.00 79.75 106 GLY A O 1
ATOM 781 N N . LEU A 1 107 ? 9.039 -3.627 -15.346 1.00 82.69 107 LEU A N 1
ATOM 782 C CA . LEU A 1 107 ? 9.442 -3.619 -13.941 1.00 82.69 107 LEU A CA 1
ATOM 783 C C . LEU A 1 107 ? 8.358 -4.258 -13.066 1.00 82.69 107 LEU A C 1
ATOM 785 O O . LEU A 1 107 ? 7.197 -3.868 -13.121 1.00 82.69 107 LEU A O 1
ATOM 789 N N . GLU A 1 108 ? 8.776 -5.170 -12.192 1.00 88.50 108 GLU A N 1
ATOM 790 C CA . GLU A 1 108 ? 7.923 -5.840 -11.204 1.00 88.50 108 GLU A CA 1
ATOM 791 C C . GLU A 1 108 ? 8.246 -5.289 -9.808 1.00 88.50 108 GLU A C 1
ATOM 793 O O . GLU A 1 108 ? 9.127 -5.789 -9.105 1.00 88.50 108 GLU A O 1
ATOM 798 N N . LEU A 1 109 ? 7.588 -4.189 -9.427 1.00 91.62 109 LEU A N 1
ATOM 799 C CA . LEU A 1 109 ? 7.807 -3.493 -8.154 1.00 91.62 109 LEU A CA 1
ATOM 800 C C . LEU A 1 109 ? 6.493 -3.370 -7.379 1.00 91.62 109 LEU A C 1
ATOM 802 O O . LEU A 1 109 ? 5.458 -3.011 -7.939 1.00 91.62 109 LEU A O 1
ATOM 806 N N . ALA A 1 110 ? 6.539 -3.593 -6.065 1.00 96.31 110 ALA A N 1
ATOM 807 C CA . ALA A 1 110 ? 5.361 -3.469 -5.208 1.00 96.31 110 ALA A CA 1
ATOM 808 C C . ALA A 1 110 ? 4.778 -2.045 -5.209 1.00 96.31 110 ALA A C 1
ATOM 810 O O . ALA A 1 110 ? 3.563 -1.872 -5.076 1.00 96.31 110 ALA A O 1
ATOM 811 N N . GLU A 1 111 ? 5.633 -1.033 -5.370 1.00 96.69 111 GLU A N 1
ATOM 812 C CA . GLU A 1 111 ? 5.260 0.377 -5.431 1.00 96.69 111 GLU A CA 1
ATOM 813 C C . GLU A 1 111 ? 4.387 0.696 -6.649 1.00 96.69 111 GLU A C 1
ATOM 815 O O . GLU A 1 111 ? 3.473 1.506 -6.520 1.00 96.69 111 GLU A O 1
ATOM 820 N N . ILE A 1 112 ? 4.618 0.038 -7.796 1.00 96.19 112 ILE A N 1
ATOM 821 C CA . ILE A 1 112 ? 3.803 0.214 -9.011 1.00 96.19 112 ILE A CA 1
ATOM 822 C C . ILE A 1 112 ? 2.350 -0.096 -8.672 1.00 96.19 112 ILE A C 1
ATOM 824 O O . ILE A 1 112 ? 1.483 0.764 -8.783 1.00 96.19 112 ILE A O 1
ATOM 828 N N . HIS A 1 113 ? 2.096 -1.302 -8.166 1.00 98.19 113 HIS A N 1
ATOM 829 C CA . HIS A 1 113 ? 0.739 -1.735 -7.861 1.00 98.19 113 HIS A CA 1
ATOM 830 C C . HIS A 1 113 ? 0.106 -0.935 -6.721 1.00 98.19 113 HIS A C 1
ATOM 832 O O . HIS A 1 113 ? -1.086 -0.663 -6.762 1.00 98.19 113 HIS A O 1
ATOM 838 N N . ALA A 1 114 ? 0.875 -0.495 -5.723 1.00 98.12 114 ALA A N 1
ATOM 839 C CA . ALA A 1 114 ? 0.325 0.367 -4.680 1.00 98.12 114 ALA A CA 1
ATOM 840 C C . ALA A 1 114 ? -0.092 1.749 -5.219 1.00 98.12 114 ALA A C 1
ATOM 842 O O . ALA A 1 114 ? -1.125 2.265 -4.803 1.00 98.12 114 ALA A O 1
ATOM 843 N N . VAL A 1 115 ? 0.663 2.342 -6.153 1.00 97.56 115 VAL A N 1
ATOM 844 C CA . VAL A 1 115 ? 0.269 3.606 -6.802 1.00 97.56 115 VAL A CA 1
ATOM 845 C C . VAL A 1 115 ? -0.964 3.397 -7.677 1.00 97.56 115 VAL A C 1
ATOM 847 O O . VAL A 1 115 ? -1.912 4.173 -7.579 1.00 97.56 115 VAL A O 1
ATOM 850 N N . LEU A 1 116 ? -0.995 2.321 -8.466 1.00 97.88 116 LEU A N 1
ATOM 851 C CA . LEU A 1 116 ? -2.164 1.982 -9.280 1.00 97.88 116 LEU A CA 1
ATOM 852 C C . LEU A 1 116 ? -3.398 1.702 -8.412 1.00 97.88 116 LEU A C 1
ATOM 854 O O . LEU A 1 116 ? -4.496 2.087 -8.780 1.00 97.88 116 LEU A O 1
ATOM 858 N N . ALA A 1 117 ? -3.250 1.135 -7.212 1.00 98.25 117 ALA A N 1
ATOM 859 C CA . ALA A 1 117 ? -4.368 1.008 -6.277 1.00 98.25 117 ALA A CA 1
ATOM 860 C C . ALA A 1 117 ? -4.964 2.377 -5.887 1.00 98.25 117 ALA A C 1
ATOM 862 O O . ALA A 1 117 ? -6.175 2.491 -5.737 1.00 98.25 117 ALA A O 1
ATOM 863 N N . VAL A 1 118 ? -4.151 3.433 -5.756 1.00 96.69 118 VAL A N 1
ATOM 864 C CA . VAL A 1 118 ? -4.654 4.795 -5.487 1.00 96.69 118 VAL A CA 1
ATOM 865 C C . VAL A 1 118 ? -5.384 5.372 -6.702 1.00 96.69 118 VAL A C 1
ATOM 867 O O . VAL A 1 118 ? -6.431 5.994 -6.536 1.00 96.69 118 VAL A O 1
ATOM 870 N N . GLU A 1 119 ? -4.874 5.137 -7.912 1.00 95.94 119 GLU A N 1
ATOM 871 C CA . GLU A 1 119 ? -5.557 5.504 -9.161 1.00 95.94 119 GLU A CA 1
ATOM 872 C C . GLU A 1 119 ? -6.940 4.834 -9.253 1.00 95.94 119 GLU A C 1
ATOM 874 O O . GLU A 1 119 ? -7.947 5.511 -9.456 1.00 95.94 119 GLU A O 1
ATOM 879 N N . GLN A 1 120 ? -7.014 3.519 -9.027 1.00 97.69 120 GLN A N 1
ATOM 880 C CA . GLN A 1 120 ? -8.276 2.771 -9.074 1.00 97.69 120 GLN A CA 1
ATOM 881 C C . GLN A 1 120 ? -9.246 3.198 -7.967 1.00 97.69 120 GLN A C 1
ATOM 883 O O . GLN A 1 120 ? -10.455 3.272 -8.189 1.00 97.69 120 GLN A O 1
ATOM 888 N N . LEU A 1 121 ? -8.724 3.554 -6.790 1.00 95.69 121 LEU A N 1
ATOM 889 C CA . LEU A 1 121 ? -9.526 4.127 -5.713 1.00 95.69 121 LEU A CA 1
ATOM 890 C C . LEU A 1 121 ? -10.150 5.466 -6.131 1.00 95.69 121 LEU A C 1
ATOM 892 O O . LEU A 1 121 ? -11.328 5.691 -5.863 1.00 95.69 121 LEU A O 1
ATOM 896 N N . ALA A 1 122 ? -9.399 6.331 -6.819 1.00 92.31 122 ALA A N 1
ATOM 897 C CA . ALA A 1 122 ? -9.923 7.591 -7.349 1.00 92.31 122 ALA A CA 1
ATOM 898 C C . ALA A 1 122 ? -11.004 7.370 -8.425 1.00 92.31 122 ALA A C 1
ATOM 900 O O . ALA A 1 122 ? -11.952 8.149 -8.512 1.00 92.31 122 ALA A O 1
ATOM 901 N N . ALA A 1 123 ? -10.900 6.284 -9.196 1.00 94.44 123 ALA A N 1
ATOM 902 C CA . ALA A 1 123 ? -11.913 5.863 -10.165 1.00 94.44 123 ALA A CA 1
ATOM 903 C C . ALA A 1 123 ? -13.133 5.155 -9.533 1.00 94.44 123 ALA A C 1
ATOM 905 O O . ALA A 1 123 ? -14.135 4.936 -10.214 1.00 94.44 123 ALA A O 1
ATOM 906 N N . GLY A 1 124 ? -13.072 4.801 -8.244 1.00 95.81 124 GLY A N 1
ATOM 907 C CA . GLY A 1 124 ? -14.130 4.077 -7.535 1.00 95.81 124 GLY A CA 1
ATOM 908 C C . GLY A 1 124 ? -14.178 2.567 -7.809 1.00 95.81 124 GLY A C 1
ATOM 909 O O . GLY A 1 124 ? -15.144 1.915 -7.409 1.00 95.81 124 GLY A O 1
ATOM 910 N N . ASP A 1 125 ? -13.161 1.989 -8.455 1.00 97.69 125 ASP A N 1
ATOM 911 C CA . ASP A 1 125 ? -13.091 0.550 -8.738 1.00 97.69 125 ASP A CA 1
ATOM 912 C C . ASP A 1 125 ? -12.435 -0.212 -7.576 1.00 97.69 125 ASP A C 1
ATOM 914 O O . ASP A 1 125 ? -11.249 -0.546 -7.584 1.00 97.69 125 ASP A O 1
ATOM 918 N N . LEU A 1 126 ? -13.229 -0.504 -6.544 1.00 96.75 126 LEU A N 1
ATOM 919 C CA . LEU A 1 126 ? -12.749 -1.190 -5.339 1.00 96.75 126 LEU A CA 1
ATOM 920 C C . LEU A 1 126 ? -12.258 -2.625 -5.598 1.00 96.75 126 LEU A C 1
ATOM 922 O O . LEU A 1 126 ? -11.427 -3.131 -4.841 1.00 96.75 126 LEU A O 1
ATOM 926 N N . ALA A 1 127 ? -12.742 -3.287 -6.653 1.00 96.50 127 ALA A N 1
ATOM 927 C CA . ALA A 1 127 ? -12.279 -4.626 -7.011 1.00 96.50 127 ALA A CA 1
ATOM 928 C C . ALA A 1 127 ? -10.856 -4.569 -7.583 1.00 96.50 127 ALA A C 1
ATOM 930 O O . ALA A 1 127 ? -9.991 -5.355 -7.182 1.00 96.50 127 ALA A O 1
ATOM 931 N N . ALA A 1 128 ? -10.590 -3.594 -8.455 1.00 97.75 128 ALA A N 1
ATOM 932 C CA . ALA A 1 128 ? -9.250 -3.343 -8.966 1.00 97.75 128 ALA A CA 1
ATOM 933 C C . ALA A 1 128 ? -8.287 -2.895 -7.851 1.00 97.75 128 ALA A C 1
ATOM 935 O O . ALA A 1 128 ? -7.133 -3.329 -7.837 1.00 97.75 128 ALA A O 1
ATOM 936 N N . VAL A 1 129 ? -8.756 -2.111 -6.868 1.00 97.88 129 VAL A N 1
ATOM 937 C CA . VAL A 1 129 ? -7.958 -1.763 -5.676 1.00 97.88 129 VAL A CA 1
ATOM 938 C C . VAL A 1 129 ? -7.496 -3.019 -4.933 1.00 97.88 129 VAL A C 1
ATOM 940 O O . VAL A 1 129 ? -6.299 -3.160 -4.678 1.00 97.88 129 VAL A O 1
ATOM 943 N N . ASP A 1 130 ? -8.404 -3.948 -4.609 1.00 96.56 130 ASP A N 1
ATOM 944 C CA . ASP A 1 130 ? -8.054 -5.182 -3.882 1.00 96.56 130 ASP A CA 1
ATOM 945 C C . ASP A 1 130 ? -7.028 -6.008 -4.669 1.00 96.56 130 ASP A C 1
ATOM 947 O O . ASP A 1 130 ? -6.007 -6.435 -4.124 1.00 96.56 130 ASP A O 1
ATOM 951 N N . GLN A 1 131 ? -7.238 -6.158 -5.980 1.00 96.94 131 GLN A N 1
ATOM 952 C CA . GLN A 1 131 ? -6.307 -6.872 -6.851 1.00 96.94 131 GLN A CA 1
ATOM 953 C C . GLN A 1 131 ? -4.907 -6.240 -6.841 1.00 96.94 131 GLN A C 1
ATOM 955 O O . GLN A 1 131 ? -3.904 -6.947 -6.706 1.00 96.94 131 GLN A O 1
ATOM 960 N N . MET A 1 132 ? -4.820 -4.915 -6.966 1.00 98.12 132 MET A N 1
ATOM 961 C CA . MET A 1 132 ? -3.542 -4.205 -6.962 1.00 98.12 132 MET A CA 1
ATOM 962 C C . MET A 1 132 ? -2.835 -4.301 -5.605 1.00 98.12 132 MET A C 1
ATOM 964 O O . MET A 1 132 ? -1.626 -4.548 -5.552 1.00 98.12 132 MET A O 1
ATOM 968 N N . LEU A 1 133 ? -3.567 -4.196 -4.493 1.00 97.75 133 LEU A N 1
ATOM 969 C CA . LEU A 1 133 ? -2.986 -4.372 -3.161 1.00 97.75 133 LEU A CA 1
ATOM 970 C C . LEU A 1 133 ? -2.472 -5.800 -2.941 1.00 97.75 133 LEU A C 1
ATOM 972 O O . LEU A 1 133 ? -1.381 -5.961 -2.392 1.00 97.75 133 LEU A O 1
ATOM 976 N N . ARG A 1 134 ? -3.181 -6.828 -3.429 1.00 96.31 134 ARG A N 1
ATOM 977 C CA . ARG A 1 134 ? -2.711 -8.225 -3.378 1.00 96.31 134 ARG A CA 1
ATOM 978 C C . ARG A 1 134 ? -1.432 -8.439 -4.186 1.00 96.31 134 ARG A C 1
ATOM 980 O O . ARG A 1 134 ? -0.512 -9.083 -3.684 1.00 96.31 134 ARG A O 1
ATOM 987 N N . HIS A 1 135 ? -1.332 -7.882 -5.395 1.00 97.12 135 HIS A N 1
ATOM 988 C CA . HIS A 1 135 ? -0.089 -7.944 -6.176 1.00 97.12 135 HIS A CA 1
ATOM 989 C C . HIS A 1 135 ? 1.066 -7.230 -5.465 1.00 97.12 135 HIS A C 1
ATOM 991 O O . HIS A 1 135 ? 2.163 -7.778 -5.353 1.00 97.12 135 HIS A O 1
ATOM 997 N N . SER A 1 136 ? 0.813 -6.041 -4.912 1.00 97.81 136 SER A N 1
ATOM 998 C CA . SER A 1 136 ? 1.815 -5.304 -4.138 1.00 97.81 136 SER A CA 1
ATOM 999 C C . SER A 1 136 ? 2.294 -6.096 -2.912 1.00 97.81 136 SER A C 1
ATOM 1001 O O . SER A 1 136 ? 3.494 -6.138 -2.632 1.00 97.81 136 SER A O 1
ATOM 1003 N N . LEU A 1 137 ? 1.378 -6.760 -2.197 1.00 96.56 137 LEU A N 1
ATOM 1004 C CA . LEU A 1 137 ? 1.698 -7.642 -1.072 1.00 96.56 137 LEU A CA 1
ATOM 1005 C C . LEU A 1 137 ? 2.570 -8.817 -1.519 1.00 96.56 137 LEU A C 1
ATOM 1007 O O . LEU A 1 137 ? 3.592 -9.077 -0.889 1.00 96.56 137 LEU A O 1
ATOM 1011 N N . ALA A 1 138 ? 2.218 -9.487 -2.617 1.00 96.31 138 ALA A N 1
ATOM 1012 C CA . ALA A 1 138 ? 2.975 -10.630 -3.125 1.00 96.31 138 ALA A CA 1
ATOM 1013 C C . ALA A 1 138 ? 4.432 -10.274 -3.480 1.00 96.31 138 ALA A C 1
ATOM 1015 O O . ALA A 1 138 ? 5.337 -11.067 -3.225 1.00 96.31 138 ALA A O 1
ATOM 1016 N N . LEU A 1 139 ? 4.668 -9.075 -4.023 1.00 96.12 139 LEU A N 1
ATOM 1017 C CA . LEU A 1 139 ? 6.004 -8.598 -4.397 1.00 96.12 139 LEU A CA 1
ATOM 1018 C C . LEU A 1 139 ? 6.836 -8.104 -3.203 1.00 96.12 139 LEU A C 1
ATOM 1020 O O . LEU A 1 139 ? 8.063 -8.203 -3.223 1.00 96.12 139 LEU A O 1
ATOM 1024 N N . ALA A 1 140 ? 6.193 -7.562 -2.165 1.00 95.44 140 ALA A N 1
ATOM 1025 C CA . ALA A 1 140 ? 6.872 -7.043 -0.978 1.00 95.44 140 ALA A CA 1
ATOM 1026 C C . ALA A 1 140 ? 6.114 -7.396 0.319 1.00 95.44 140 ALA A C 1
ATOM 1028 O O . ALA A 1 140 ? 5.564 -6.501 0.978 1.00 95.44 140 ALA A O 1
ATOM 1029 N N . PRO A 1 141 ? 6.101 -8.684 0.716 1.00 94.00 141 PRO A N 1
ATOM 1030 C CA . PRO A 1 141 ? 5.316 -9.155 1.859 1.00 94.00 141 PRO A CA 1
ATOM 1031 C C . PRO A 1 141 ? 5.909 -8.722 3.204 1.00 94.00 141 PRO A C 1
ATOM 1033 O O . PRO A 1 141 ? 5.189 -8.597 4.187 1.00 94.00 141 PRO A O 1
ATOM 1036 N N . THR A 1 142 ? 7.222 -8.473 3.260 1.00 92.81 142 THR A N 1
ATOM 1037 C CA . THR A 1 142 ? 7.932 -8.127 4.503 1.00 92.81 142 THR A CA 1
ATOM 1038 C C . THR A 1 142 ? 8.459 -6.692 4.544 1.00 92.81 142 THR A C 1
ATOM 1040 O O . THR A 1 142 ? 9.155 -6.318 5.488 1.00 92.81 142 THR A O 1
ATOM 1043 N N . ASP A 1 143 ? 8.188 -5.884 3.515 1.00 93.50 143 ASP A N 1
ATOM 1044 C CA . ASP A 1 143 ? 8.676 -4.506 3.441 1.00 93.50 143 ASP A CA 1
ATOM 1045 C C . ASP A 1 143 ? 7.787 -3.578 4.271 1.00 93.50 143 ASP A C 1
ATOM 1047 O O . ASP A 1 143 ? 6.716 -3.164 3.832 1.00 93.50 143 ASP A O 1
ATOM 1051 N N . LEU A 1 144 ? 8.255 -3.225 5.470 1.00 91.75 144 LEU A N 1
ATOM 1052 C CA . LEU A 1 144 ? 7.495 -2.429 6.432 1.00 91.75 144 LEU A CA 1
ATOM 1053 C C . LEU A 1 144 ? 6.960 -1.106 5.858 1.00 91.75 144 LEU A C 1
ATOM 1055 O O . LEU A 1 144 ? 5.876 -0.688 6.250 1.00 91.75 144 LEU A O 1
ATOM 1059 N N . ALA A 1 145 ? 7.682 -0.437 4.953 1.00 92.12 145 ALA A N 1
ATOM 1060 C CA . ALA A 1 145 ? 7.185 0.807 4.366 1.00 92.12 145 ALA A CA 1
ATOM 1061 C C . ALA A 1 145 ? 5.972 0.536 3.464 1.00 92.12 145 ALA A C 1
ATOM 1063 O O . ALA A 1 145 ? 4.962 1.234 3.554 1.00 92.12 145 ALA A O 1
ATOM 1064 N N . MET A 1 146 ? 6.043 -0.525 2.660 1.00 96.12 146 MET A N 1
ATOM 1065 C CA . MET A 1 146 ? 4.944 -0.936 1.789 1.00 96.12 146 MET A CA 1
ATOM 1066 C C . MET A 1 146 ? 3.731 -1.445 2.560 1.00 96.12 146 MET A C 1
ATOM 1068 O O . MET A 1 146 ? 2.612 -1.093 2.195 1.00 96.12 146 MET A O 1
ATOM 1072 N N . ILE A 1 147 ? 3.941 -2.189 3.651 1.00 95.69 147 ILE A N 1
ATOM 1073 C CA . ILE A 1 147 ? 2.869 -2.607 4.569 1.00 95.69 147 ILE A CA 1
ATOM 1074 C C . ILE A 1 147 ? 2.035 -1.391 4.995 1.00 95.69 147 ILE A C 1
ATOM 1076 O O . ILE A 1 147 ? 0.809 -1.394 4.899 1.00 95.69 147 ILE A O 1
ATOM 1080 N N . LEU A 1 148 ? 2.699 -0.311 5.419 1.00 93.56 148 LEU A N 1
ATOM 1081 C CA . LEU A 1 148 ? 2.023 0.900 5.888 1.00 93.56 148 LEU A CA 1
ATOM 1082 C C . LEU A 1 148 ? 1.261 1.622 4.774 1.00 93.56 148 LEU A C 1
ATOM 1084 O O . LEU A 1 148 ? 0.139 2.077 5.008 1.00 93.56 148 LEU A O 1
ATOM 1088 N N . TYR A 1 149 ? 1.831 1.709 3.568 1.00 95.69 149 TYR A N 1
ATOM 1089 C CA . TYR A 1 149 ? 1.118 2.277 2.423 1.00 95.69 149 TYR A CA 1
ATOM 1090 C C . TYR A 1 149 ? -0.123 1.456 2.074 1.00 95.69 149 TYR A C 1
ATOM 1092 O O . TYR A 1 149 ? -1.202 2.029 1.940 1.00 95.69 149 TYR A O 1
ATOM 1100 N N . ARG A 1 150 ? -0.005 0.125 1.998 1.00 96.88 150 ARG A N 1
ATOM 1101 C CA . ARG A 1 150 ? -1.132 -0.755 1.663 1.00 96.88 150 ARG A CA 1
AT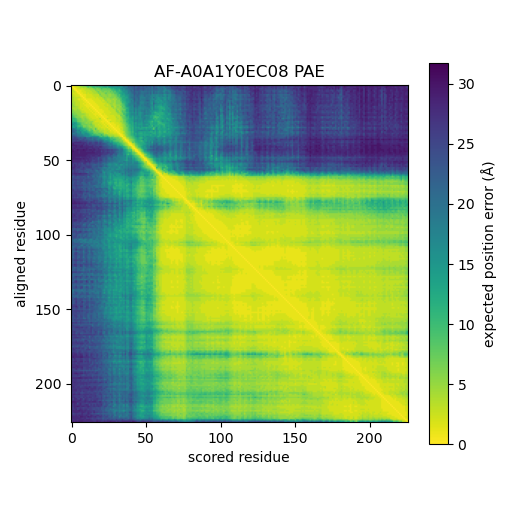OM 1102 C C . ARG A 1 150 ? -2.231 -0.705 2.714 1.00 96.88 150 ARG A C 1
ATOM 1104 O O . ARG A 1 150 ? -3.383 -0.523 2.338 1.00 96.88 150 ARG A O 1
ATOM 1111 N N . ILE A 1 151 ? -1.894 -0.775 4.008 1.00 94.56 151 ILE A N 1
ATOM 1112 C CA . ILE A 1 151 ? -2.877 -0.616 5.095 1.00 94.56 151 ILE A CA 1
ATOM 1113 C C . ILE A 1 151 ? -3.617 0.711 4.941 1.00 94.56 151 ILE A C 1
ATOM 1115 O O . ILE A 1 151 ? -4.840 0.740 5.013 1.00 94.56 151 ILE A O 1
ATOM 1119 N N . ARG A 1 152 ? -2.902 1.811 4.688 1.00 93.69 152 ARG A N 1
ATOM 1120 C CA . ARG A 1 152 ? -3.540 3.119 4.545 1.00 93.69 152 ARG A CA 1
ATOM 1121 C C . ARG A 1 152 ? -4.465 3.201 3.334 1.00 93.69 152 ARG A C 1
ATOM 1123 O O . ARG A 1 152 ? -5.552 3.751 3.464 1.00 93.69 152 ARG A O 1
ATOM 1130 N N . ILE A 1 153 ? -4.049 2.676 2.184 1.00 95.69 153 ILE A N 1
ATOM 1131 C CA . ILE A 1 153 ? -4.904 2.616 0.990 1.00 95.69 153 ILE A CA 1
ATOM 1132 C C . ILE A 1 153 ? -6.139 1.758 1.290 1.00 95.69 153 ILE A C 1
ATOM 1134 O O . ILE A 1 153 ? -7.256 2.183 1.021 1.00 95.69 153 ILE A O 1
ATOM 1138 N N . GLY A 1 154 ? -5.954 0.601 1.933 1.00 95.38 154 GLY A N 1
ATOM 1139 C CA . GLY A 1 154 ? -7.045 -0.282 2.335 1.00 95.38 154 GLY A CA 1
ATOM 1140 C C . GLY A 1 154 ? -8.045 0.387 3.281 1.00 95.38 154 GLY A C 1
ATOM 1141 O O . GLY A 1 154 ? -9.244 0.257 3.073 1.00 95.38 154 GLY A O 1
ATOM 1142 N N . LEU A 1 155 ? -7.572 1.156 4.265 1.00 92.94 155 LEU A N 1
ATOM 1143 C CA . LEU A 1 155 ? -8.423 1.917 5.191 1.00 92.94 155 LEU A CA 1
ATOM 1144 C C . LEU A 1 155 ? -9.251 3.013 4.504 1.00 92.94 155 LEU A C 1
ATOM 1146 O O . LEU A 1 155 ? -10.287 3.406 5.030 1.00 92.94 155 LEU A O 1
ATOM 1150 N N . LEU A 1 156 ? -8.796 3.522 3.356 1.00 92.88 156 LEU A N 1
ATOM 1151 C CA . LEU A 1 156 ? -9.561 4.472 2.543 1.00 92.88 156 LEU A CA 1
ATOM 1152 C C . LEU A 1 156 ? -10.548 3.770 1.601 1.00 92.88 156 LEU A C 1
ATOM 1154 O O . LEU A 1 156 ? -11.564 4.358 1.244 1.00 92.88 156 LEU A O 1
ATOM 1158 N N . ALA A 1 157 ? -10.233 2.545 1.179 1.00 95.00 157 ALA A N 1
ATOM 1159 C CA . ALA A 1 157 ? -10.974 1.818 0.154 1.00 95.00 157 ALA A CA 1
ATOM 1160 C C . ALA A 1 157 ? -12.070 0.897 0.709 1.00 95.00 157 ALA A C 1
ATOM 1162 O O . ALA A 1 157 ? -13.088 0.697 0.051 1.00 95.00 157 ALA A O 1
ATOM 1163 N N . PHE A 1 158 ? -11.864 0.313 1.890 1.00 95.56 158 PHE A N 1
ATOM 1164 C CA . PHE A 1 158 ? -12.659 -0.816 2.371 1.00 95.56 158 PHE A CA 1
ATOM 1165 C C . PHE A 1 158 ? -13.230 -0.590 3.765 1.00 95.56 158 PHE A C 1
ATOM 1167 O O . PHE A 1 158 ? -12.644 0.101 4.601 1.00 95.56 158 PHE A O 1
ATOM 1174 N N . SER A 1 159 ? -14.364 -1.239 4.035 1.00 92.88 159 SER A N 1
ATOM 1175 C CA . SER A 1 159 ? -14.933 -1.276 5.380 1.00 92.88 159 SER A CA 1
ATOM 1176 C C . SER A 1 159 ? -14.071 -2.126 6.329 1.00 92.88 159 SER A C 1
ATOM 1178 O O . SER A 1 159 ? -13.329 -3.011 5.877 1.00 92.88 159 SER A O 1
ATOM 1180 N N . PRO A 1 160 ? -14.178 -1.927 7.656 1.00 90.00 160 PRO A N 1
ATOM 1181 C CA . PRO A 1 160 ? -13.499 -2.780 8.629 1.00 90.00 160 PRO A CA 1
ATOM 1182 C C . PRO A 1 160 ? -13.797 -4.274 8.436 1.00 90.00 160 PRO A C 1
ATOM 1184 O O . PRO A 1 160 ? -12.895 -5.101 8.543 1.00 90.00 160 PRO A O 1
ATOM 1187 N N . GLU A 1 161 ? -15.024 -4.650 8.078 1.00 90.31 161 GLU A N 1
ATOM 1188 C CA . GLU A 1 161 ? -15.398 -6.048 7.830 1.00 90.31 161 GLU A CA 1
ATOM 1189 C C . GLU A 1 161 ? -14.620 -6.637 6.645 1.00 90.31 161 GLU A C 1
ATOM 1191 O O . GLU A 1 161 ? -14.078 -7.738 6.735 1.00 90.31 161 GLU A O 1
ATOM 1196 N N . GLN A 1 162 ? -14.496 -5.885 5.548 1.00 91.94 162 GLN A N 1
ATOM 1197 C CA . GLN A 1 162 ? -13.748 -6.310 4.360 1.00 91.94 162 GLN A CA 1
ATOM 1198 C C . GLN A 1 162 ? -12.239 -6.406 4.622 1.00 91.94 162 GLN A C 1
ATOM 1200 O O . GLN A 1 162 ? -11.567 -7.283 4.078 1.00 91.94 162 GLN A O 1
ATOM 1205 N N . LEU A 1 163 ? -11.699 -5.526 5.467 1.00 91.38 163 LEU A N 1
ATOM 1206 C CA . LEU A 1 163 ? -10.285 -5.535 5.844 1.00 91.38 163 LEU A CA 1
ATOM 1207 C C . LEU A 1 163 ? -9.913 -6.721 6.740 1.00 91.38 163 LEU A C 1
ATOM 1209 O O . LEU A 1 163 ? -8.772 -7.186 6.691 1.00 91.38 163 LEU A O 1
ATOM 1213 N N . THR A 1 164 ? -10.861 -7.184 7.559 1.00 89.19 164 THR A N 1
ATOM 1214 C CA . THR A 1 164 ? -10.646 -8.177 8.625 1.00 89.19 164 THR A CA 1
ATOM 1215 C C . THR A 1 164 ? -11.134 -9.585 8.294 1.00 89.19 164 THR A C 1
ATOM 1217 O O . THR A 1 164 ? -10.817 -10.522 9.033 1.00 89.19 164 THR A O 1
ATOM 1220 N N . GLN A 1 165 ? -11.877 -9.761 7.196 1.00 88.50 165 GLN A N 1
ATOM 1221 C CA . GLN A 1 165 ? -12.305 -11.078 6.728 1.00 88.50 165 GLN A CA 1
ATOM 1222 C C . GLN A 1 165 ? -11.117 -12.015 6.467 1.00 88.50 165 GLN A C 1
ATOM 1224 O O . GLN A 1 165 ? -9.988 -11.576 6.245 1.00 88.50 165 GLN A O 1
ATOM 1229 N N . ASN A 1 166 ? -11.382 -13.321 6.443 1.00 84.31 166 ASN A N 1
ATOM 1230 C CA . ASN A 1 166 ? -10.355 -14.306 6.113 1.00 84.31 166 ASN A CA 1
ATOM 1231 C C . ASN A 1 166 ? -9.838 -14.083 4.679 1.00 84.31 166 ASN A C 1
ATOM 1233 O O . ASN A 1 166 ? -10.626 -13.978 3.738 1.00 84.31 166 ASN A O 1
ATOM 1237 N N . GLY A 1 167 ? -8.521 -14.008 4.511 1.00 84.50 167 GLY A N 1
ATOM 1238 C CA . GLY A 1 167 ? -7.862 -13.622 3.263 1.00 84.50 167 GLY A CA 1
ATOM 1239 C C . GLY A 1 167 ? -7.961 -12.126 2.935 1.00 84.50 167 GLY A C 1
ATOM 1240 O O . GLY A 1 167 ? -7.648 -11.736 1.803 1.00 84.50 167 GLY A O 1
ATOM 1241 N N . GLY A 1 168 ? -8.422 -11.307 3.885 1.00 88.62 168 GLY A N 1
ATOM 1242 C CA . GLY A 1 168 ? -8.434 -9.850 3.814 1.00 88.62 168 GLY A CA 1
ATOM 1243 C C . GLY A 1 168 ? -7.045 -9.246 4.024 1.00 88.62 168 GLY A C 1
ATOM 1244 O O . GLY A 1 168 ? -6.113 -9.910 4.484 1.00 88.62 168 GLY A O 1
ATOM 1245 N N . LEU A 1 169 ? -6.905 -7.962 3.689 1.00 93.06 169 LEU A N 1
ATOM 1246 C CA . LEU A 1 169 ? -5.616 -7.267 3.703 1.00 93.06 169 LEU A CA 1
ATOM 1247 C C . LEU A 1 169 ? -4.929 -7.337 5.074 1.00 93.06 169 LEU A C 1
ATOM 1249 O O . LEU A 1 169 ? -3.752 -7.679 5.157 1.00 93.06 169 LEU A O 1
ATOM 1253 N N . LEU A 1 170 ? -5.651 -7.053 6.163 1.00 92.62 170 LEU A N 1
ATOM 1254 C CA . LEU A 1 170 ? -5.032 -6.965 7.488 1.00 92.62 170 LEU A CA 1
ATOM 1255 C C . LEU A 1 170 ? -4.515 -8.311 7.996 1.00 92.62 170 LEU A C 1
ATOM 1257 O O . LEU A 1 170 ? -3.559 -8.332 8.765 1.00 92.62 170 LEU A O 1
ATOM 1261 N N . GLU A 1 171 ? -5.085 -9.427 7.542 1.00 90.94 171 GLU A N 1
ATOM 1262 C CA . GLU A 1 171 ? -4.579 -10.754 7.890 1.00 90.94 171 GLU A CA 1
ATOM 1263 C C . GLU A 1 171 ? -3.186 -11.016 7.300 1.00 90.94 171 GLU A C 1
ATOM 1265 O O . GLU A 1 171 ? -2.348 -11.626 7.962 1.00 90.94 171 GLU A O 1
ATOM 1270 N N . GLY A 1 172 ? -2.907 -10.503 6.097 1.00 89.81 172 GLY A N 1
ATOM 1271 C CA . GLY A 1 172 ? -1.585 -10.602 5.477 1.00 89.81 172 GLY A CA 1
ATOM 1272 C C . GLY A 1 172 ? -0.557 -9.625 6.057 1.00 89.81 172 GLY A C 1
ATOM 1273 O O . GLY A 1 172 ? 0.620 -9.958 6.172 1.00 89.81 172 GLY A O 1
ATOM 1274 N N . GLU A 1 173 ? -0.993 -8.428 6.449 1.00 94.31 173 GLU A N 1
ATOM 1275 C CA . GLU A 1 173 ? -0.098 -7.329 6.839 1.00 94.31 173 GLU A CA 1
ATOM 1276 C C . GLU A 1 173 ? 0.258 -7.311 8.338 1.00 94.31 173 GLU A C 1
ATOM 1278 O O . GLU A 1 173 ? 1.408 -7.066 8.723 1.00 94.31 173 GLU A O 1
ATOM 1283 N N . LEU A 1 174 ? -0.723 -7.564 9.216 1.00 91.81 174 LEU A N 1
ATOM 1284 C CA . LEU A 1 174 ? -0.559 -7.415 10.667 1.00 91.81 174 LEU A CA 1
ATOM 1285 C C . LEU A 1 174 ? 0.486 -8.351 11.295 1.00 91.81 174 LEU A C 1
ATOM 1287 O O . LEU A 1 174 ? 1.194 -7.876 12.186 1.00 91.81 174 LEU A O 1
ATOM 1291 N N . PRO A 1 175 ? 0.657 -9.626 10.883 1.00 91.12 175 PRO A N 1
ATOM 1292 C CA . PRO A 1 175 ? 1.653 -10.499 11.503 1.00 91.12 175 PRO A CA 1
ATOM 1293 C C . PRO A 1 175 ? 3.073 -9.937 11.378 1.00 91.12 175 PRO A C 1
ATOM 1295 O O . PRO A 1 175 ? 3.822 -9.895 12.357 1.00 91.12 175 PRO A O 1
ATOM 1298 N N . VAL A 1 176 ? 3.426 -9.433 10.191 1.00 91.44 176 VAL A N 1
ATOM 1299 C CA . VAL A 1 176 ? 4.730 -8.805 9.955 1.00 91.44 176 VAL A CA 1
ATOM 1300 C C . VAL A 1 176 ? 4.826 -7.476 10.697 1.00 91.44 176 VAL A C 1
ATOM 1302 O O . VAL A 1 176 ? 5.855 -7.185 11.311 1.00 91.44 176 VAL A O 1
ATOM 1305 N N . LEU A 1 177 ? 3.754 -6.678 10.687 1.00 91.00 177 LEU A N 1
ATOM 1306 C CA . LEU A 1 177 ? 3.729 -5.397 11.383 1.00 91.00 177 LEU A CA 1
ATOM 1307 C C . LEU A 1 177 ? 3.994 -5.576 12.886 1.00 91.00 177 LEU A C 1
ATOM 1309 O O . LEU A 1 177 ? 4.869 -4.897 13.429 1.00 91.00 177 LEU A O 1
ATOM 1313 N N . ILE A 1 178 ? 3.313 -6.527 13.532 1.00 89.81 178 ILE A N 1
ATOM 1314 C CA . ILE A 1 178 ? 3.457 -6.832 14.961 1.00 89.81 178 ILE A CA 1
ATOM 1315 C C . ILE A 1 178 ? 4.823 -7.461 15.269 1.00 89.81 178 ILE A C 1
ATOM 1317 O O . ILE A 1 178 ? 5.457 -7.084 16.255 1.00 89.81 178 ILE A O 1
ATOM 1321 N N . GLY A 1 179 ? 5.302 -8.380 14.424 1.00 85.94 179 GLY A N 1
ATOM 1322 C CA . GLY A 1 179 ? 6.626 -8.995 14.577 1.00 85.94 179 GLY A CA 1
ATOM 1323 C C . GLY A 1 179 ? 7.787 -8.011 14.381 1.00 85.94 179 GLY A C 1
ATOM 1324 O O . GLY A 1 179 ? 8.914 -8.267 14.809 1.00 85.94 179 GLY A O 1
ATOM 1325 N N . SER A 1 180 ? 7.537 -6.856 13.759 1.00 85.69 180 SER A N 1
ATOM 1326 C CA . SER A 1 180 ? 8.560 -5.840 13.522 1.00 85.69 180 SER A CA 1
ATOM 1327 C C . SER A 1 180 ? 8.731 -4.886 14.713 1.00 85.69 180 SER A C 1
ATOM 1329 O O . SER A 1 180 ? 7.771 -4.374 15.288 1.00 85.69 180 SER A O 1
ATOM 1331 N N . GLY A 1 181 ? 9.983 -4.556 15.053 1.00 77.94 181 GLY A N 1
ATOM 1332 C CA . GLY A 1 181 ? 10.280 -3.677 16.192 1.00 77.94 181 GLY A CA 1
ATOM 1333 C C . GLY A 1 181 ? 9.699 -2.260 16.072 1.00 77.94 181 GLY A C 1
ATOM 1334 O O . GLY A 1 181 ? 9.313 -1.678 17.081 1.00 77.94 181 GLY A O 1
ATOM 1335 N N . ARG A 1 182 ? 9.614 -1.702 14.854 1.00 78.00 182 ARG A N 1
ATOM 1336 C CA . ARG A 1 182 ? 9.003 -0.380 14.602 1.00 78.00 182 ARG A CA 1
ATOM 1337 C C . ARG A 1 182 ? 7.496 -0.457 14.343 1.00 78.00 182 ARG A C 1
ATOM 1339 O O . ARG A 1 182 ? 6.782 0.461 14.730 1.00 78.00 182 ARG A O 1
ATOM 1346 N N . GLY A 1 183 ? 7.017 -1.517 13.694 1.00 86.31 183 GLY A N 1
ATOM 1347 C CA . GLY A 1 183 ? 5.605 -1.672 13.347 1.00 86.31 183 GLY A CA 1
ATOM 1348 C C . GLY A 1 183 ? 4.723 -2.052 14.531 1.00 86.31 183 GLY A C 1
ATOM 1349 O O . GLY A 1 183 ? 3.554 -1.683 14.536 1.00 86.31 183 GLY A O 1
ATOM 1350 N N . VAL A 1 184 ? 5.275 -2.680 15.576 1.00 90.56 184 VAL A N 1
ATOM 1351 C CA . VAL A 1 184 ? 4.504 -3.086 16.763 1.00 90.56 184 VAL A CA 1
ATOM 1352 C C . VAL A 1 184 ? 3.766 -1.919 17.432 1.00 90.56 184 VAL A C 1
ATOM 1354 O O . VAL A 1 184 ? 2.636 -2.085 17.884 1.00 90.56 184 VAL A O 1
ATOM 1357 N N . THR A 1 185 ? 4.359 -0.721 17.451 1.00 90.38 185 THR A N 1
ATOM 1358 C CA . THR A 1 185 ? 3.704 0.485 17.981 1.00 90.38 185 THR A CA 1
ATOM 1359 C C . THR A 1 185 ? 2.555 0.937 17.083 1.00 90.38 185 THR A C 1
ATOM 1361 O O . THR A 1 185 ? 1.509 1.329 17.583 1.00 90.38 185 THR A O 1
ATOM 1364 N N . 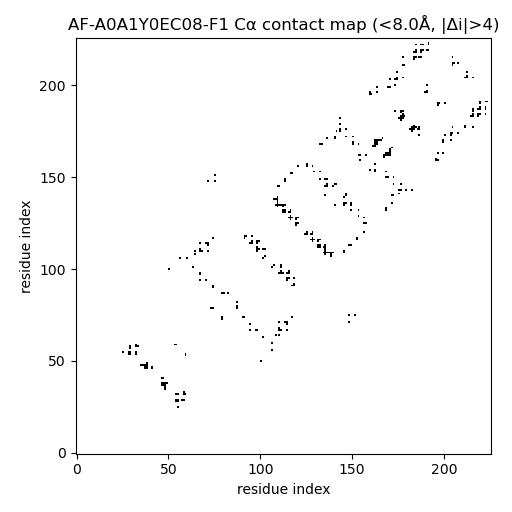ILE A 1 186 ? 2.709 0.833 15.761 1.00 90.00 186 ILE A N 1
ATOM 1365 C CA . ILE A 1 186 ? 1.655 1.189 14.803 1.00 90.00 186 ILE A CA 1
ATOM 1366 C C . ILE A 1 186 ? 0.487 0.207 14.922 1.00 90.00 186 ILE A C 1
ATOM 1368 O O . ILE A 1 186 ? -0.658 0.637 14.994 1.00 90.00 186 ILE A O 1
ATOM 1372 N N . ALA A 1 187 ? 0.766 -1.095 15.021 1.00 91.06 187 ALA A N 1
ATOM 1373 C CA . ALA A 1 187 ? -0.258 -2.111 15.255 1.00 91.06 187 ALA A CA 1
ATOM 1374 C C . ALA A 1 187 ? -1.017 -1.866 16.573 1.00 91.06 187 ALA A C 1
ATOM 1376 O O . ALA A 1 187 ? -2.241 -1.965 16.609 1.00 91.06 187 ALA A O 1
ATOM 1377 N N . ALA A 1 188 ? -0.305 -1.504 17.646 1.00 92.12 188 ALA A N 1
ATOM 1378 C CA . ALA A 1 188 ? -0.922 -1.147 18.923 1.00 92.12 188 ALA A CA 1
ATOM 1379 C C . ALA A 1 188 ? -1.792 0.117 18.813 1.00 92.12 188 ALA A C 1
ATOM 1381 O O . ALA A 1 188 ? -2.890 0.154 19.360 1.00 92.12 188 ALA A O 1
ATOM 1382 N N . SER A 1 189 ? -1.339 1.124 18.065 1.00 90.88 189 SER A N 1
ATOM 1383 C CA . SER A 1 189 ? -2.104 2.349 17.825 1.00 90.88 189 SER A CA 1
ATOM 1384 C C . SER A 1 189 ? -3.378 2.077 17.017 1.00 90.88 189 SER A C 1
ATOM 1386 O O . SER A 1 189 ? -4.455 2.513 17.414 1.00 90.88 189 SER A O 1
ATOM 1388 N N . LEU A 1 190 ? -3.297 1.258 15.958 1.00 88.25 190 LEU A N 1
ATOM 1389 C CA . LEU A 1 190 ? -4.466 0.803 15.193 1.00 88.25 190 LEU A CA 1
ATOM 1390 C C . LEU A 1 190 ? -5.484 0.082 16.089 1.00 88.25 190 LEU A C 1
ATOM 1392 O O . LEU A 1 190 ? -6.677 0.359 16.002 1.00 88.25 190 LEU A O 1
ATOM 1396 N N . TYR A 1 191 ? -5.016 -0.785 16.992 1.00 91.31 191 TYR A N 1
ATOM 1397 C CA . TYR A 1 191 ? -5.873 -1.489 17.951 1.00 91.31 191 TYR A CA 1
ATOM 1398 C C . TYR A 1 191 ? -6.636 -0.537 18.890 1.00 91.31 191 TYR A C 1
ATOM 1400 O O . TYR A 1 191 ? -7.808 -0.758 19.215 1.00 91.31 191 TYR A O 1
ATOM 1408 N N . VAL A 1 192 ? -5.968 0.519 19.363 1.00 92.12 192 VAL A N 1
ATOM 1409 C CA . VAL A 1 192 ? -6.576 1.506 20.265 1.00 92.12 192 VAL A CA 1
ATOM 1410 C C . VAL A 1 192 ? -7.570 2.387 19.511 1.00 92.12 192 VAL A C 1
ATOM 1412 O O . VAL A 1 192 ? -8.689 2.574 19.990 1.00 92.12 192 VAL A O 1
ATOM 1415 N N . GLN A 1 193 ? -7.178 2.884 18.336 1.00 90.00 193 GLN A N 1
ATOM 1416 C CA . GLN A 1 193 ? -7.937 3.864 17.559 1.00 90.00 193 GLN A CA 1
ATOM 1417 C C . GLN A 1 193 ? -9.146 3.270 16.824 1.00 90.00 193 GLN A C 1
ATOM 1419 O O . GLN A 1 193 ? -10.120 3.986 16.607 1.00 90.00 193 GLN A O 1
ATOM 1424 N N . MET A 1 194 ? -9.107 1.988 16.449 1.00 88.81 194 MET A N 1
ATOM 1425 C CA . MET A 1 194 ? -10.147 1.346 15.638 1.00 88.81 194 MET A CA 1
ATOM 1426 C C . MET A 1 194 ? -10.698 0.110 16.351 1.00 88.81 194 MET A C 1
ATOM 1428 O O . MET A 1 194 ? -10.116 -0.976 16.302 1.00 88.81 194 MET A O 1
ATOM 1432 N N . ALA A 1 195 ? -11.827 0.274 17.042 1.00 88.94 195 ALA A N 1
ATOM 1433 C CA . ALA A 1 195 ? -12.414 -0.783 17.865 1.00 88.94 195 ALA A CA 1
ATOM 1434 C C . ALA A 1 195 ? -12.828 -2.013 17.039 1.00 88.94 195 ALA A C 1
ATOM 1436 O O . ALA A 1 195 ? -12.709 -3.146 17.503 1.00 88.94 195 ALA A O 1
ATOM 1437 N N . GLU A 1 196 ? -13.247 -1.782 15.801 1.00 87.88 196 GLU A N 1
ATOM 1438 C CA . GLU A 1 196 ? -13.671 -2.771 14.818 1.00 87.88 196 GLU A CA 1
ATOM 1439 C C . GLU A 1 196 ? -12.523 -3.698 14.391 1.00 87.88 196 GLU A C 1
ATOM 1441 O O . GLU A 1 196 ? -12.762 -4.836 13.995 1.00 87.88 196 GLU A O 1
ATOM 1446 N N . LEU A 1 197 ? -11.267 -3.249 14.512 1.00 87.00 197 LEU A N 1
ATOM 1447 C CA . LEU A 1 197 ? -10.087 -4.042 14.155 1.00 87.00 197 LEU A CA 1
ATOM 1448 C C . LEU A 1 197 ? -9.571 -4.914 15.307 1.00 87.00 197 LEU A C 1
ATOM 1450 O O . LEU A 1 197 ? -8.706 -5.763 15.098 1.00 87.00 197 LEU A O 1
ATOM 1454 N N . ARG A 1 198 ? -10.082 -4.754 16.531 1.00 90.44 198 ARG A N 1
ATOM 1455 C CA . ARG A 1 198 ? -9.593 -5.519 17.691 1.00 90.44 198 ARG A CA 1
ATOM 1456 C C . ARG A 1 198 ? -9.710 -7.037 17.512 1.00 90.44 198 ARG A C 1
ATOM 1458 O O . ARG A 1 198 ? -8.704 -7.701 17.740 1.00 90.44 198 ARG A O 1
ATOM 1465 N N . PRO A 1 199 ? -10.831 -7.602 17.010 1.00 90.00 199 PRO A N 1
ATOM 1466 C CA . PRO A 1 199 ? -10.958 -9.052 16.864 1.00 90.00 199 PRO A CA 1
ATOM 1467 C C . PRO A 1 199 ? -9.894 -9.678 15.952 1.00 90.00 199 PRO A C 1
ATOM 1469 O O . PRO A 1 199 ? -9.378 -10.753 16.260 1.00 90.00 199 PRO A O 1
ATOM 1472 N N . ILE A 1 200 ? -9.534 -9.014 14.842 1.00 88.94 200 ILE A N 1
ATOM 1473 C CA . ILE A 1 200 ? -8.485 -9.519 13.945 1.00 88.94 200 ILE A CA 1
ATOM 1474 C C . ILE A 1 200 ? -7.109 -9.429 14.604 1.00 88.94 200 ILE A C 1
ATOM 1476 O O . ILE A 1 200 ? -6.319 -10.367 14.511 1.00 88.94 200 ILE A O 1
ATOM 1480 N N . VAL A 1 201 ? -6.829 -8.321 15.292 1.00 88.44 201 VAL A N 1
ATOM 1481 C CA . VAL A 1 201 ? -5.539 -8.095 15.941 1.00 88.44 201 VAL A CA 1
ATOM 1482 C C . VAL A 1 201 ? -5.354 -9.074 17.096 1.00 88.44 201 VAL A C 1
ATOM 1484 O O . VAL A 1 201 ? -4.274 -9.641 17.206 1.00 88.44 201 VAL A O 1
ATOM 1487 N N . ASP A 1 202 ? -6.392 -9.333 17.895 1.00 90.12 202 ASP A N 1
ATOM 1488 C CA . ASP A 1 202 ? -6.371 -10.321 18.980 1.00 90.12 202 ASP A CA 1
ATOM 1489 C C . ASP A 1 202 ? -6.088 -11.722 18.437 1.00 90.12 202 ASP A C 1
ATOM 1491 O O . ASP A 1 202 ? -5.150 -12.387 18.878 1.00 90.12 202 ASP A O 1
ATOM 1495 N N . ARG A 1 203 ? -6.834 -12.139 17.405 1.00 90.62 203 ARG A N 1
ATOM 1496 C CA . ARG A 1 203 ? -6.643 -13.437 16.743 1.00 90.62 203 ARG A CA 1
ATOM 1497 C C . ARG A 1 203 ? -5.215 -13.611 16.227 1.00 90.62 203 ARG A C 1
ATOM 1499 O O . ARG A 1 203 ? -4.626 -14.676 16.396 1.00 90.62 203 ARG A O 1
ATOM 1506 N N . ILE A 1 204 ? -4.660 -12.577 15.596 1.00 90.19 204 ILE A N 1
ATOM 1507 C CA . ILE A 1 204 ? -3.291 -12.608 15.076 1.00 90.19 204 ILE A CA 1
ATOM 1508 C C . ILE A 1 204 ? -2.288 -12.618 16.227 1.00 90.19 204 ILE A C 1
ATOM 1510 O O . ILE A 1 204 ? -1.404 -13.468 16.241 1.00 90.19 204 ILE A O 1
ATOM 1514 N N . ALA A 1 205 ? -2.432 -11.726 17.208 1.00 88.00 205 ALA A N 1
ATOM 1515 C CA . ALA A 1 205 ? -1.527 -11.617 18.348 1.00 88.00 205 ALA A CA 1
ATOM 1516 C C . ALA A 1 205 ? -1.469 -12.906 19.181 1.00 88.00 205 ALA A C 1
ATOM 1518 O O . ALA A 1 205 ? -0.403 -13.255 19.691 1.00 88.00 205 ALA A O 1
ATOM 1519 N N . ASP A 1 206 ? -2.582 -13.629 19.289 1.00 89.75 206 ASP A N 1
ATOM 1520 C CA . ASP A 1 206 ? -2.656 -14.918 19.977 1.00 89.75 206 ASP A CA 1
ATOM 1521 C C . ASP A 1 206 ? -1.965 -16.052 19.210 1.00 89.75 206 ASP A C 1
ATOM 1523 O O . ASP A 1 206 ? -1.452 -16.982 19.835 1.00 89.75 206 ASP A O 1
ATOM 1527 N N . ALA A 1 207 ? -1.896 -15.960 17.880 1.00 89.25 207 ALA A N 1
ATOM 1528 C CA . ALA A 1 207 ? -1.183 -16.910 17.027 1.00 89.25 207 ALA A CA 1
ATOM 1529 C C . ALA A 1 207 ? 0.330 -16.627 16.917 1.00 89.25 207 ALA A C 1
ATOM 1531 O O . ALA A 1 207 ? 1.075 -17.455 16.386 1.00 89.25 207 ALA A O 1
ATOM 1532 N N . LEU A 1 208 ? 0.807 -15.473 17.401 1.00 87.38 208 LEU A N 1
ATOM 1533 C CA . LEU A 1 208 ? 2.221 -15.101 17.338 1.00 87.38 208 LEU A CA 1
ATOM 1534 C C . LEU A 1 208 ? 3.090 -15.867 18.351 1.00 87.38 208 LEU A C 1
ATOM 1536 O O . LEU A 1 208 ? 2.620 -16.267 19.421 1.00 87.38 208 LEU A O 1
ATOM 1540 N N . PRO A 1 209 ? 4.407 -15.987 18.087 1.00 90.88 209 PRO A N 1
ATOM 1541 C CA . PRO A 1 209 ? 5.366 -16.443 19.085 1.00 90.88 209 PRO A CA 1
ATOM 1542 C C . PRO A 1 209 ? 5.285 -15.615 20.376 1.00 9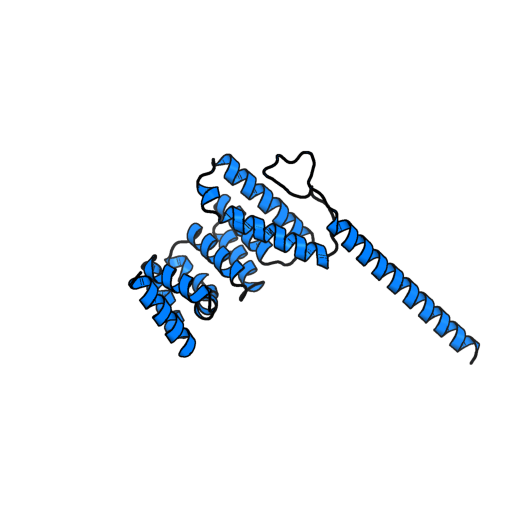0.88 209 PRO A C 1
ATOM 1544 O O . PRO A 1 209 ? 5.109 -14.395 20.343 1.00 90.88 209 PRO A O 1
ATOM 1547 N N . ALA A 1 210 ? 5.493 -16.264 21.528 1.00 90.94 210 ALA A N 1
ATOM 1548 C CA . ALA A 1 210 ? 5.340 -15.641 22.848 1.00 90.94 210 ALA A CA 1
ATOM 1549 C C . ALA A 1 210 ? 6.136 -14.330 23.013 1.00 90.94 210 ALA A C 1
ATOM 1551 O O . ALA A 1 210 ? 5.661 -13.390 23.652 1.00 90.94 210 ALA A O 1
ATOM 1552 N N . LEU A 1 211 ? 7.327 -14.247 22.408 1.00 89.50 211 LEU A N 1
ATOM 1553 C CA . LEU A 1 211 ? 8.160 -13.044 22.428 1.00 89.50 211 LEU A CA 1
ATOM 1554 C C . LEU A 1 211 ? 7.487 -11.857 21.720 1.00 89.50 211 LEU A C 1
ATOM 1556 O O . LEU A 1 211 ? 7.469 -10.752 22.263 1.00 89.50 211 LEU A O 1
ATOM 1560 N N . ASP A 1 212 ? 6.926 -12.077 20.533 1.00 89.69 212 ASP A N 1
ATOM 1561 C CA . ASP A 1 212 ? 6.306 -11.019 19.731 1.00 89.69 212 ASP A CA 1
ATOM 1562 C C . ASP A 1 212 ? 4.950 -10.616 20.306 1.00 89.69 212 ASP A C 1
ATOM 1564 O O . ASP A 1 212 ? 4.660 -9.423 20.417 1.00 89.69 212 ASP A O 1
ATOM 1568 N N . ARG A 1 213 ? 4.187 -11.581 20.834 1.00 90.81 213 ARG A N 1
ATOM 1569 C CA . ARG A 1 213 ? 2.982 -11.301 21.625 1.00 90.81 213 ARG A CA 1
ATOM 1570 C C . ARG A 1 213 ? 3.299 -10.427 22.841 1.00 90.81 213 ARG A C 1
ATOM 1572 O O . ARG A 1 213 ? 2.623 -9.429 23.081 1.00 90.81 213 ARG A O 1
ATOM 1579 N N . GLN A 1 214 ? 4.360 -10.734 23.591 1.00 92.12 214 GLN A N 1
ATOM 1580 C CA . GLN A 1 214 ? 4.758 -9.923 24.746 1.00 92.12 214 GLN A CA 1
ATOM 1581 C C . GLN A 1 214 ? 5.183 -8.504 24.339 1.00 92.12 214 GLN A C 1
ATOM 1583 O O . GLN A 1 214 ? 4.859 -7.538 25.037 1.00 92.12 214 GLN A O 1
ATOM 1588 N N . ARG A 1 215 ? 5.895 -8.354 23.214 1.00 90.06 215 ARG A N 1
ATOM 1589 C CA . ARG A 1 215 ? 6.254 -7.040 22.654 1.00 90.06 215 ARG A CA 1
ATOM 1590 C C . ARG A 1 215 ? 5.013 -6.237 22.284 1.00 90.06 215 ARG A C 1
ATOM 1592 O O . ARG A 1 215 ? 4.937 -5.066 22.654 1.00 90.06 215 ARG A O 1
ATOM 1599 N N . PHE A 1 216 ? 4.045 -6.873 21.631 1.00 93.12 216 PHE A N 1
ATOM 1600 C CA . PHE A 1 216 ? 2.769 -6.261 21.284 1.00 93.12 216 PHE A CA 1
ATOM 1601 C C . PHE A 1 216 ? 2.008 -5.783 22.520 1.00 93.12 216 PHE A C 1
ATOM 1603 O O . PHE A 1 216 ? 1.677 -4.605 22.614 1.00 93.12 216 PHE A O 1
ATOM 1610 N N . LEU A 1 217 ? 1.837 -6.641 23.528 1.00 92.44 217 LEU A N 1
ATOM 1611 C CA . LEU A 1 217 ? 1.169 -6.271 24.780 1.00 92.44 217 LEU A CA 1
ATOM 1612 C C . LEU A 1 217 ? 1.883 -5.121 25.506 1.00 92.44 217 LEU A C 1
ATOM 1614 O O . LEU A 1 217 ? 1.235 -4.245 26.079 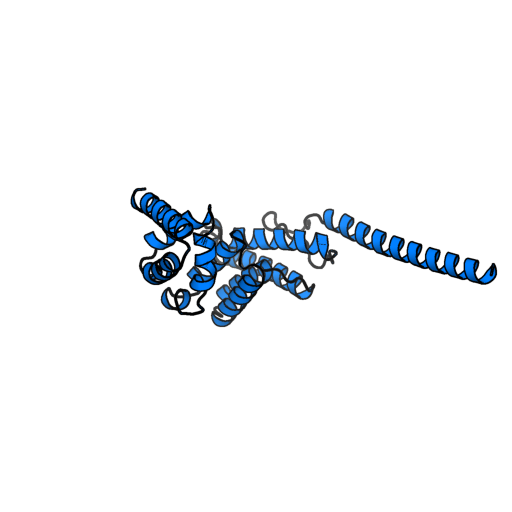1.00 92.44 217 LEU A O 1
ATOM 1618 N N . ASN A 1 218 ? 3.217 -5.089 25.479 1.00 93.25 218 ASN A N 1
ATOM 1619 C CA . ASN A 1 218 ? 3.987 -3.982 26.047 1.00 93.25 218 ASN A CA 1
ATOM 1620 C C . ASN A 1 218 ? 3.794 -2.677 25.257 1.00 93.25 218 ASN A C 1
ATOM 1622 O O . ASN A 1 218 ? 3.714 -1.610 25.866 1.00 93.25 218 ASN A O 1
ATOM 1626 N N . ALA A 1 219 ? 3.722 -2.739 23.925 1.00 92.00 219 ALA A N 1
ATOM 1627 C CA . ALA A 1 219 ? 3.396 -1.585 23.091 1.00 92.00 219 ALA A CA 1
ATOM 1628 C C . ALA A 1 219 ? 1.971 -1.086 23.372 1.00 92.00 219 ALA A C 1
ATOM 1630 O O . ALA A 1 219 ? 1.799 0.093 23.660 1.00 92.00 219 ALA A O 1
ATOM 1631 N N . LEU A 1 220 ? 0.995 -1.991 23.431 1.00 91.81 220 LEU A N 1
ATOM 1632 C CA . LEU A 1 220 ? -0.400 -1.684 23.734 1.00 91.81 220 LEU A CA 1
ATOM 1633 C C . LEU A 1 220 ? -0.574 -1.018 25.104 1.00 91.81 220 LEU A C 1
ATOM 1635 O O . LEU A 1 220 ? -1.261 -0.009 25.223 1.00 91.81 220 LEU A O 1
ATOM 1639 N N . ARG A 1 221 ? 0.101 -1.518 26.148 1.00 93.50 221 ARG A N 1
ATOM 1640 C CA . ARG A 1 221 ? 0.080 -0.876 27.476 1.00 93.50 221 ARG A CA 1
ATOM 1641 C C . ARG A 1 221 ? 0.637 0.543 27.463 1.00 93.50 221 ARG A C 1
ATOM 1643 O O . ARG A 1 221 ? 0.208 1.344 28.286 1.00 93.50 221 ARG A O 1
ATOM 1650 N N . ARG A 1 222 ? 1.631 0.828 26.617 1.00 91.81 222 ARG A N 1
ATOM 1651 C CA . ARG A 1 222 ? 2.179 2.185 26.478 1.00 91.81 222 ARG A CA 1
ATOM 1652 C C . ARG A 1 222 ? 1.189 3.087 25.758 1.00 91.81 222 ARG A C 1
ATOM 1654 O O . ARG A 1 222 ? 0.948 4.173 26.254 1.00 91.81 222 ARG A O 1
ATOM 1661 N N . GLU A 1 223 ? 0.577 2.600 24.684 1.00 91.25 223 GLU A N 1
ATOM 1662 C CA . GLU A 1 223 ? -0.409 3.356 23.908 1.00 91.25 223 GLU A CA 1
ATOM 1663 C C . GLU A 1 223 ? -1.666 3.698 24.722 1.00 91.25 223 GLU A C 1
ATOM 1665 O O . GLU A 1 223 ? -2.173 4.802 24.629 1.00 91.25 223 GLU A O 1
ATOM 1670 N N . ILE A 1 224 ? -2.141 2.784 25.577 1.00 89.31 224 ILE A N 1
ATOM 1671 C CA . ILE A 1 224 ? -3.306 3.024 26.453 1.00 89.31 224 ILE A CA 1
ATOM 1672 C C . ILE A 1 224 ? -2.994 4.027 27.583 1.00 89.31 224 ILE A C 1
ATOM 1674 O O . ILE A 1 224 ? -3.906 4.627 28.145 1.00 89.31 224 ILE A O 1
ATOM 1678 N N . ARG A 1 225 ? -1.722 4.144 27.987 1.00 88.00 225 ARG A N 1
ATOM 1679 C CA . ARG A 1 225 ? -1.285 5.004 29.105 1.00 88.00 225 ARG A CA 1
ATOM 1680 C C . ARG A 1 225 ? -0.761 6.371 28.662 1.00 88.00 225 ARG A C 1
ATOM 1682 O O . ARG A 1 225 ? -0.570 7.218 29.535 1.00 88.00 225 ARG A O 1
ATOM 1689 N N . GLY A 1 226 ? -0.422 6.516 27.383 1.00 61.94 226 GLY A N 1
ATOM 1690 C CA . GLY A 1 226 ? -0.056 7.787 26.754 1.00 61.94 226 GLY A CA 1
ATOM 1691 C C . GLY A 1 226 ? -1.285 8.623 26.445 1.00 61.94 226 GLY A C 1
ATOM 1692 O O . GLY A 1 226 ? -1.084 9.841 26.266 1.00 61.94 226 GLY A O 1
#

Nearest PDB structures (foldseek):
  2q7f-assembly2_B  TM=3.772E-01  e=1.398E-01  Bacillus subtilis
  8pkp-assembly1_V  TM=6.040E-01  e=1.195E+00  Homo sapiens
  1a17-assembly1_A  TM=4.720E-01  e=1.251E+00  Homo sapiens
  6tlj-assembly1_P  TM=4.581E-01  e=1.435E+00  Homo sapiens
  5dse-assembly1_A  TM=3.704E-01  e=1.502E+00  Homo sapiens

Solvent-accessible surface area (backbone atoms only — not comparable to full-atom values): 12430 Å² total; per-residue (Å²): 110,74,68,61,55,52,52,52,53,52,53,52,50,52,51,52,50,53,50,49,51,51,53,50,53,51,50,51,43,45,52,54,55,75,63,71,64,69,47,92,83,46,62,98,86,52,89,52,70,70,83,83,74,86,45,44,72,74,57,32,49,52,51,49,50,53,50,38,48,50,40,50,49,49,77,66,31,72,71,45,74,75,45,56,70,68,57,47,49,52,53,46,53,55,41,31,53,52,26,52,51,42,44,75,72,71,53,91,52,31,48,37,28,46,40,43,20,54,48,28,50,76,73,67,38,57,67,58,22,53,53,22,42,51,53,15,38,74,67,38,68,79,41,68,70,54,44,53,53,48,52,53,52,44,64,74,70,46,55,65,67,62,34,56,37,92,93,18,62,50,66,68,42,45,60,53,31,38,66,30,88,76,33,16,51,53,50,27,46,47,43,70,76,34,71,78,49,34,67,51,50,50,57,50,44,71,72,42,58,70,69,42,31,52,51,31,53,54,32,33,57,47,62,77,73,106

Sequence (226 aa):
MKLFTAIISIAAMVILVTLGAVSAGLASRELSAAFVGPDERASSILFWTDPPVALPISSGSRHQRRLLSSCLFLLSSQGLSFQAAEVRQAITDNCAIQAHHAQASGLELAEIHAVLAVEQLAAGDLAAVDQMLRHSLALAPTDLAMILYRIRIGLLAFSPEQLTQNGGLLEGELPVLIGSGRGVTIAASLYVQMAELRPIVDRIADALPALDRQRFLNALRREIRG

Radius of gyration: 23.57 Å; Cα contacts (8 Å, |Δi|>4): 213; chains: 1; bounding box: 64×52×65 Å

Organism: NCBI:txid245188

Mean predicted aligned error: 11.05 Å

Secondary structure (DSSP, 8-state):
-HHHHHHHHHHHHHHHHHHHHHHHHHHHHHHHHTT-PPPTTS-TT-----S-----HHHHHHHHHHHHHHHHHHHT-HHHHTS-HHHHHHHHHHHHHHHHHHHHTT---HHHHHHHHHHHHHHT-HHHHHHHHHHHHHH-SS-HHHHHHHHHHHHHHS-HHHHHSTT-HHHHHHHHHHHSTTHHHHHHHHHHH-GGGHHHHHHHHHHS-HHHHHHHHHHHHHHHH-

pLDDT: mean 81.7, std 15.77, range [35.72, 98.25]